Protein AF-A0A952FB66-F1 (afdb_monomer_lite)

Sequence (238 aa):
FTRTPLGRILNAVRDNPERVEFIGYNTQRVRYYAFIIAGFFAGIGGGLAAINSEIVTAEVVSGVRSGSLLLFTFLGGATFFFGPIIGAGLLVLALILLSELSMAWLLYVGLIFLFMVMYAPGGIASLIMMNLRIASFGKLRELWVGYLGLALTALTALVGAAAMVEMIYHLQLNAALGAELGFMGVRLNATNINSWLGAGFVLITGLGLFELTRRQFLTQWGEIQDEIEKEIKRRELL

Radius of gyration: 23.54 Å; chains: 1; bounding box: 63×38×63 Å

Structure (mmCIF, N/CA/C/O backbone):
data_AF-A0A952FB66-F1
#
_entry.id   AF-A0A952FB66-F1
#
loop_
_atom_site.group_PDB
_atom_site.id
_atom_site.type_symbol
_atom_site.label_atom_id
_atom_site.label_alt_id
_atom_site.label_comp_id
_atom_site.label_asym_id
_atom_site.label_entity_id
_atom_site.label_seq_id
_atom_site.pdbx_PDB_ins_code
_atom_site.Cartn_x
_atom_site.Cartn_y
_atom_site.Cartn_z
_atom_site.occupancy
_atom_site.B_iso_or_equiv
_atom_site.auth_seq_id
_atom_site.auth_comp_id
_atom_site.auth_asym_id
_atom_site.auth_atom_id
_atom_site.pdbx_PDB_model_num
ATOM 1 N N . PHE A 1 1 ? -9.125 -4.248 19.055 1.00 60.25 1 PHE A N 1
ATOM 2 C CA . PHE A 1 1 ? -8.772 -2.886 19.510 1.00 60.25 1 PHE A CA 1
ATOM 3 C C . PHE A 1 1 ? -9.876 -1.862 19.225 1.00 60.25 1 PHE A C 1
ATOM 5 O O . PHE A 1 1 ? -10.364 -1.255 20.160 1.00 60.25 1 PHE A O 1
ATOM 12 N N . THR A 1 2 ? -10.367 -1.717 17.988 1.00 65.06 2 THR A N 1
ATOM 13 C CA . THR A 1 2 ? -11.393 -0.706 17.619 1.00 65.06 2 THR A CA 1
ATOM 14 C C . THR A 1 2 ? -12.744 -0.820 18.343 1.00 65.06 2 THR A C 1
ATOM 16 O O . THR A 1 2 ? -13.486 0.154 18.415 1.00 65.06 2 THR A O 1
ATOM 19 N N . ARG A 1 3 ? -13.074 -1.992 18.904 1.00 76.38 3 ARG A N 1
ATOM 20 C CA . ARG A 1 3 ? -14.314 -2.220 19.668 1.00 76.38 3 ARG A CA 1
ATOM 21 C C . ARG A 1 3 ? -14.188 -1.958 21.176 1.00 76.38 3 ARG A C 1
ATOM 23 O O . ARG A 1 3 ? -15.204 -2.013 21.859 1.00 76.38 3 ARG A O 1
ATOM 30 N N . THR A 1 4 ? -12.988 -1.684 21.699 1.00 86.94 4 THR A N 1
ATOM 31 C CA . THR A 1 4 ? -12.800 -1.383 23.131 1.00 86.94 4 THR A CA 1
ATOM 32 C C . THR A 1 4 ? -13.140 0.084 23.438 1.00 86.94 4 THR A C 1
ATOM 34 O O . THR A 1 4 ? -13.092 0.913 22.525 1.00 86.94 4 THR A O 1
ATOM 37 N N . PRO A 1 5 ? -13.453 0.445 24.700 1.00 84.44 5 PRO A N 1
ATOM 38 C CA . PRO A 1 5 ? -13.753 1.832 25.076 1.00 84.44 5 PRO A CA 1
ATOM 39 C C . PRO A 1 5 ? -12.638 2.814 24.684 1.00 84.44 5 PRO A C 1
ATOM 41 O O . PRO A 1 5 ? -12.907 3.868 24.113 1.00 84.44 5 PRO A O 1
ATOM 44 N N . LEU A 1 6 ? -11.379 2.415 24.900 1.00 85.44 6 LEU A N 1
ATOM 45 C CA . LEU A 1 6 ? -10.200 3.195 24.523 1.00 85.44 6 LEU A CA 1
ATOM 46 C C . LEU A 1 6 ? -10.066 3.344 22.996 1.00 85.44 6 LEU A C 1
ATOM 48 O O . LEU A 1 6 ? -9.765 4.425 22.501 1.00 85.44 6 LEU A O 1
ATOM 52 N N . GLY A 1 7 ? -10.341 2.289 22.224 1.00 86.75 7 GLY A N 1
ATOM 53 C CA . GLY A 1 7 ? -10.332 2.374 20.761 1.00 86.75 7 GLY A CA 1
ATOM 54 C C . GLY A 1 7 ? -11.421 3.302 20.212 1.00 86.75 7 GLY A C 1
ATOM 55 O O . GLY A 1 7 ? -11.173 4.066 19.281 1.00 86.75 7 GLY A O 1
ATOM 56 N N . ARG A 1 8 ? -12.617 3.284 20.814 1.00 88.38 8 ARG A N 1
ATOM 57 C CA . ARG A 1 8 ? -13.730 4.158 20.415 1.00 88.38 8 ARG A CA 1
ATOM 58 C C . ARG A 1 8 ? -13.430 5.630 20.682 1.00 88.38 8 ARG A C 1
ATOM 60 O O . ARG A 1 8 ? -13.679 6.448 19.802 1.00 88.38 8 ARG A O 1
ATOM 67 N N . ILE A 1 9 ? -12.866 5.963 21.848 1.00 91.12 9 ILE A N 1
ATOM 68 C CA . ILE A 1 9 ? -12.514 7.356 22.158 1.00 91.12 9 ILE A CA 1
ATOM 69 C C . ILE A 1 9 ? -11.356 7.856 21.285 1.00 91.12 9 ILE A C 1
ATOM 71 O O . ILE A 1 9 ? -11.386 9.001 20.851 1.00 91.12 9 ILE A O 1
ATOM 75 N N . LEU A 1 10 ? -10.382 7.000 20.941 1.00 90.44 10 LEU A N 1
ATOM 76 C CA . LEU A 1 10 ? -9.317 7.353 19.992 1.00 90.44 10 LEU A CA 1
ATOM 77 C C . LEU A 1 10 ? -9.869 7.700 18.607 1.00 90.44 10 LEU A C 1
ATOM 79 O O . LEU A 1 10 ? -9.480 8.715 18.034 1.00 90.44 10 LEU A O 1
ATOM 83 N N . ASN A 1 11 ? -10.800 6.892 18.093 1.00 89.88 11 ASN A N 1
ATOM 84 C CA . ASN A 1 11 ? -11.469 7.185 16.826 1.00 89.88 11 ASN A CA 1
ATOM 85 C C . ASN A 1 11 ? -12.270 8.492 16.911 1.00 89.88 11 ASN A C 1
ATOM 87 O O . ASN A 1 11 ? -12.163 9.327 16.022 1.00 89.88 11 ASN A O 1
ATOM 91 N N . ALA A 1 12 ? -12.992 8.719 18.013 1.00 91.06 12 ALA A N 1
ATOM 92 C CA . ALA A 1 12 ? -13.739 9.958 18.212 1.00 91.06 12 ALA A CA 1
ATOM 93 C C . ALA A 1 12 ? -12.824 11.199 18.241 1.00 91.06 12 ALA A C 1
ATOM 95 O O . ALA A 1 12 ? -13.139 12.201 17.605 1.00 91.06 12 ALA A O 1
ATOM 96 N N . VAL A 1 13 ? -11.669 11.126 18.919 1.00 93.62 13 VAL A N 1
ATOM 97 C CA . VAL A 1 13 ? -10.679 12.222 18.967 1.00 93.62 13 VAL A CA 1
ATOM 98 C C . VAL A 1 13 ? -10.034 12.470 17.602 1.00 93.62 13 VAL A C 1
AT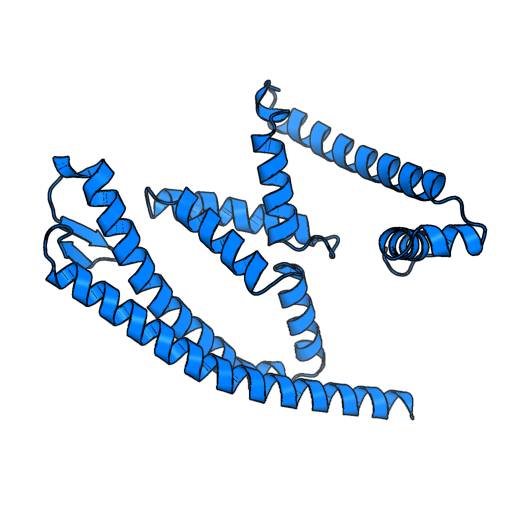OM 100 O O . VAL A 1 13 ? -9.672 13.608 17.303 1.00 93.62 13 VAL A O 1
ATOM 103 N N . ARG A 1 14 ? -9.872 11.423 16.781 1.00 89.75 14 ARG A N 1
ATOM 104 C CA . ARG A 1 14 ? -9.387 11.536 15.399 1.00 89.75 14 ARG A CA 1
ATOM 105 C C . ARG A 1 14 ? -10.402 12.248 14.505 1.00 89.75 14 ARG A C 1
ATOM 107 O O . ARG A 1 14 ? -10.001 13.091 13.714 1.00 89.75 14 ARG A O 1
ATOM 114 N N . ASP A 1 15 ? -11.680 11.894 14.626 1.00 91.81 15 ASP A N 1
ATOM 115 C CA . ASP A 1 15 ? -12.725 12.375 13.720 1.00 91.81 15 ASP A CA 1
ATOM 116 C C . ASP A 1 15 ? -13.189 13.800 14.078 1.00 91.81 15 ASP A C 1
ATOM 118 O O . ASP A 1 15 ? -13.349 14.633 13.188 1.00 91.81 15 ASP A O 1
ATOM 122 N N . ASN A 1 16 ? -13.387 14.110 15.368 1.00 94.12 16 ASN A N 1
ATOM 123 C CA . ASN A 1 16 ? -13.691 15.470 15.825 1.00 94.12 16 ASN A CA 1
ATOM 124 C C . ASN A 1 16 ? -13.248 15.688 17.292 1.00 94.12 16 ASN A C 1
ATOM 126 O O . ASN A 1 16 ? -13.993 15.341 18.216 1.00 94.12 16 ASN A O 1
ATOM 130 N N . PRO A 1 17 ? -12.062 16.279 17.534 1.00 93.12 17 PRO A N 1
ATOM 131 C CA . PRO A 1 17 ? -11.555 16.489 18.889 1.00 93.12 17 PRO A CA 1
ATOM 132 C C . PRO A 1 17 ? -12.414 17.469 19.699 1.00 93.12 17 PRO A C 1
ATOM 134 O O . PRO A 1 17 ? -12.626 17.239 20.886 1.00 93.12 17 PRO A O 1
ATOM 137 N N . GLU A 1 18 ? -12.956 18.509 19.064 1.00 93.00 18 GLU A N 1
ATOM 138 C CA . GLU A 1 18 ? -13.784 19.525 19.722 1.00 93.00 18 GLU A CA 1
ATOM 139 C C . GLU A 1 18 ? -15.062 18.897 20.302 1.00 93.00 18 GLU A C 1
ATOM 141 O O . GLU A 1 18 ? -15.409 19.092 21.465 1.00 93.00 18 GLU A O 1
ATOM 146 N N . ARG A 1 19 ? -15.709 18.010 19.533 1.00 92.25 19 ARG A N 1
ATOM 147 C CA . ARG A 1 19 ? -16.892 17.264 19.986 1.00 92.25 19 ARG A CA 1
ATOM 148 C C . ARG A 1 19 ? -16.603 16.345 21.170 1.00 92.25 19 ARG A C 1
ATOM 150 O O . ARG A 1 19 ? -17.475 16.143 22.010 1.00 92.25 19 ARG A O 1
ATOM 157 N N . VAL A 1 20 ? -15.407 15.765 21.234 1.00 93.75 20 VAL A N 1
ATOM 158 C CA . VAL A 1 20 ? -15.012 14.893 22.349 1.00 93.75 20 VAL A CA 1
ATOM 159 C C . VAL A 1 20 ? -14.837 15.689 23.642 1.00 93.75 20 VAL A C 1
ATOM 161 O O . VAL A 1 20 ? -15.210 15.203 24.712 1.00 93.75 20 VAL A O 1
ATOM 164 N N . GLU A 1 21 ? -14.341 16.919 23.539 1.00 92.94 21 GLU A N 1
ATOM 165 C CA . GLU A 1 21 ? -14.186 17.820 24.679 1.00 92.94 21 GLU A CA 1
ATOM 166 C C . GLU A 1 21 ? -15.541 18.225 25.276 1.00 92.94 21 GLU A C 1
ATOM 168 O O . GLU A 1 21 ? -15.709 18.176 26.494 1.00 92.94 21 GLU A O 1
ATOM 173 N N . PHE A 1 22 ? -16.556 18.463 24.435 1.00 92.44 22 PHE A N 1
ATOM 174 C CA . PHE A 1 22 ? -17.932 18.716 24.889 1.00 92.44 22 PHE A CA 1
ATOM 175 C C . PHE A 1 22 ? -18.580 17.537 25.634 1.00 92.44 22 PHE A C 1
ATOM 177 O O . PHE A 1 22 ? -19.481 17.743 26.444 1.00 92.44 22 PHE A O 1
ATOM 184 N N . ILE A 1 23 ? -18.128 16.303 25.393 1.00 91.56 23 ILE A N 1
ATOM 185 C CA . ILE A 1 23 ? -18.605 15.096 26.096 1.00 91.56 23 ILE A CA 1
ATOM 186 C C . ILE A 1 23 ? -17.843 14.900 27.432 1.00 91.56 23 ILE A C 1
ATOM 188 O O . ILE A 1 23 ? -18.108 13.960 28.178 1.00 91.56 23 ILE A O 1
ATOM 192 N N . GLY A 1 24 ? -16.910 15.800 27.771 1.00 90.94 24 GLY A N 1
ATOM 193 C CA . GLY A 1 24 ? -16.167 15.805 29.036 1.00 90.94 24 GLY A CA 1
ATOM 194 C C . GLY A 1 24 ? -14.840 15.039 29.001 1.00 90.94 24 GLY A C 1
ATOM 195 O O . GLY A 1 24 ? -14.213 14.845 30.044 1.00 90.94 24 GLY A O 1
ATOM 196 N N . TYR A 1 25 ? -14.384 14.599 27.825 1.00 91.62 25 TYR A N 1
ATOM 197 C CA . TYR A 1 25 ? -13.099 13.915 27.674 1.00 91.62 25 TYR A CA 1
ATOM 198 C C . TYR A 1 25 ? -11.986 14.891 27.291 1.00 91.62 25 TYR A C 1
ATOM 200 O O . TYR A 1 25 ? -12.078 15.621 26.310 1.00 91.62 25 TYR A O 1
ATOM 208 N N . ASN A 1 26 ? -10.864 14.831 28.010 1.00 93.62 26 ASN A N 1
ATOM 209 C CA . ASN A 1 26 ? -9.673 15.598 27.659 1.00 93.62 26 ASN A CA 1
ATOM 210 C C . ASN A 1 26 ? -8.935 14.943 26.471 1.00 93.62 26 ASN A C 1
ATOM 212 O O . ASN A 1 26 ? -8.324 13.876 26.606 1.00 93.62 26 ASN A O 1
ATOM 216 N N . THR A 1 27 ? -8.962 15.606 25.313 1.00 93.12 27 THR A N 1
ATOM 217 C CA . THR A 1 27 ? -8.344 15.137 24.060 1.00 93.12 27 THR A CA 1
ATOM 218 C C . THR A 1 27 ? -6.824 14.976 24.165 1.00 93.12 27 THR A C 1
ATOM 220 O O . THR A 1 27 ? -6.261 14.025 23.615 1.00 93.12 27 THR A O 1
ATOM 223 N N . GLN A 1 28 ? -6.151 15.851 24.917 1.00 93.50 28 GLN A N 1
ATOM 224 C CA . GLN A 1 28 ? -4.705 15.810 25.133 1.00 93.50 28 GLN A CA 1
ATOM 225 C C . GLN A 1 28 ? -4.289 14.547 25.891 1.00 93.50 28 GLN A C 1
ATOM 227 O O . GLN A 1 28 ? -3.334 13.883 25.490 1.00 93.50 28 GLN A O 1
ATOM 232 N N . ARG A 1 29 ? -5.037 14.154 26.933 1.00 92.81 29 ARG A N 1
ATOM 233 C CA . ARG A 1 29 ? -4.776 12.904 27.670 1.00 92.81 29 ARG A CA 1
ATOM 234 C C . ARG A 1 29 ? -4.931 11.681 26.771 1.00 92.81 29 ARG A C 1
ATOM 236 O O . ARG A 1 29 ? -4.085 10.793 26.798 1.00 92.81 29 ARG A O 1
ATOM 243 N N . VAL A 1 30 ? -5.973 11.651 25.939 1.00 92.88 30 VAL A N 1
ATOM 244 C CA . VAL A 1 30 ? -6.209 10.546 24.994 1.00 92.88 30 VAL A CA 1
ATOM 245 C C . VAL A 1 30 ? -5.055 10.420 23.991 1.00 92.88 30 VAL A C 1
ATOM 247 O O . VAL A 1 30 ? -4.541 9.320 23.784 1.00 92.88 30 VAL A O 1
ATOM 250 N N . ARG A 1 31 ? -4.589 11.539 23.418 1.00 93.81 31 ARG A N 1
ATOM 251 C CA . ARG A 1 31 ? -3.423 11.560 22.516 1.00 93.81 31 ARG A CA 1
ATOM 252 C C . ARG A 1 31 ? -2.130 11.157 23.227 1.00 93.81 31 ARG A C 1
ATOM 254 O O . ARG A 1 31 ? -1.324 10.439 22.645 1.00 93.81 31 ARG A O 1
ATOM 261 N N . TYR A 1 32 ? -1.950 11.563 24.482 1.00 94.94 32 TYR A N 1
ATOM 262 C CA . TYR A 1 32 ? -0.781 11.192 25.277 1.00 94.94 32 TYR A CA 1
ATOM 263 C C . TYR A 1 32 ? -0.713 9.682 25.535 1.00 94.94 32 TYR A C 1
ATOM 265 O O . TYR A 1 32 ? 0.330 9.070 25.317 1.00 94.94 32 TYR A O 1
ATOM 273 N N . TYR A 1 33 ? -1.834 9.048 25.895 1.00 93.69 33 TYR A N 1
ATOM 274 C CA . TYR A 1 33 ? -1.885 7.588 26.015 1.00 93.69 33 TYR A CA 1
ATOM 275 C C . TYR A 1 33 ? -1.598 6.886 24.685 1.00 93.69 33 TYR A C 1
ATOM 277 O O . TYR A 1 33 ? -0.856 5.905 24.665 1.00 93.69 33 TYR A O 1
ATOM 285 N N . ALA A 1 34 ? -2.133 7.400 23.572 1.00 92.81 34 ALA A N 1
ATOM 286 C CA . ALA A 1 34 ? -1.829 6.865 22.246 1.00 92.81 34 ALA A CA 1
ATOM 287 C C . ALA A 1 34 ? -0.324 6.932 21.940 1.00 92.81 34 ALA A C 1
ATOM 289 O O . ALA A 1 34 ? 0.248 5.957 21.458 1.00 92.81 34 ALA A O 1
ATOM 290 N N . PHE A 1 35 ? 0.317 8.056 22.271 1.00 94.69 35 PHE A N 1
ATOM 291 C CA . PHE A 1 35 ? 1.750 8.257 22.085 1.00 94.69 35 PHE A CA 1
ATOM 292 C C . PHE A 1 35 ? 2.592 7.307 22.943 1.00 94.69 35 PHE A C 1
ATOM 294 O O . PHE A 1 35 ? 3.516 6.692 22.420 1.00 94.69 35 PHE A O 1
ATOM 301 N N . ILE A 1 36 ? 2.252 7.120 24.224 1.00 96.25 36 ILE A N 1
ATOM 302 C CA . ILE A 1 36 ? 2.955 6.171 25.105 1.00 96.25 36 ILE A CA 1
ATOM 303 C C . ILE A 1 36 ? 2.875 4.750 24.542 1.00 96.25 36 ILE A C 1
ATOM 305 O O . ILE A 1 36 ? 3.889 4.061 24.462 1.00 96.25 36 ILE A O 1
ATOM 309 N N . ILE A 1 37 ? 1.681 4.313 24.130 1.00 93.00 37 ILE A N 1
ATOM 310 C CA . ILE A 1 37 ? 1.479 2.966 23.584 1.00 93.00 37 ILE A CA 1
ATOM 311 C C . ILE A 1 37 ? 2.264 2.800 22.276 1.00 93.00 37 ILE A C 1
ATOM 313 O O . ILE A 1 37 ? 2.949 1.795 22.098 1.00 93.00 37 ILE A O 1
ATOM 317 N N . ALA A 1 38 ? 2.211 3.785 21.376 1.00 91.44 38 ALA A N 1
ATOM 318 C CA . ALA A 1 38 ? 2.983 3.760 20.136 1.00 91.44 38 ALA A CA 1
ATOM 319 C C . ALA A 1 38 ? 4.496 3.716 20.408 1.00 91.44 38 ALA A C 1
ATOM 321 O O . ALA A 1 38 ? 5.198 2.901 19.814 1.00 91.44 38 ALA A O 1
ATOM 322 N N . GLY A 1 39 ? 4.983 4.534 21.345 1.00 94.62 39 GLY A N 1
ATOM 323 C CA . GLY A 1 39 ? 6.381 4.562 21.773 1.00 94.62 39 GLY A CA 1
ATOM 324 C C . GLY A 1 39 ? 6.843 3.247 22.400 1.00 94.62 39 GLY A C 1
ATOM 325 O O . GLY A 1 39 ? 7.952 2.803 22.125 1.00 94.62 39 GLY A O 1
ATOM 326 N N . PHE A 1 40 ? 5.982 2.574 23.168 1.00 95.56 40 PHE A N 1
ATOM 327 C CA . PHE A 1 40 ? 6.261 1.247 23.720 1.00 95.56 40 PHE A CA 1
ATOM 328 C C . PHE A 1 40 ? 6.502 0.209 22.614 1.00 95.56 40 PHE A C 1
ATOM 330 O O . PHE A 1 40 ? 7.530 -0.467 22.615 1.00 95.56 40 PHE A O 1
ATOM 337 N N . PHE A 1 41 ? 5.606 0.120 21.625 1.00 91.94 41 PHE A N 1
ATOM 338 C CA . PHE A 1 41 ? 5.778 -0.809 20.502 1.00 91.94 41 PHE A CA 1
ATOM 339 C C . PHE A 1 41 ? 6.952 -0.429 19.593 1.00 91.94 41 PHE A C 1
ATOM 341 O O . PHE A 1 41 ? 7.694 -1.312 19.163 1.00 91.94 41 PHE A O 1
ATOM 348 N N . ALA A 1 42 ? 7.157 0.864 19.329 1.00 90.75 42 ALA A N 1
ATOM 349 C CA . ALA A 1 42 ? 8.308 1.347 18.570 1.00 90.75 42 ALA A CA 1
ATOM 350 C C . ALA A 1 42 ? 9.631 1.024 19.283 1.00 90.75 42 ALA A C 1
ATOM 352 O O . ALA A 1 42 ? 10.585 0.608 18.633 1.00 90.75 42 ALA A O 1
ATOM 353 N N . GLY A 1 43 ? 9.671 1.143 20.614 1.00 91.81 43 GLY A N 1
ATOM 354 C CA . GLY A 1 43 ? 10.821 0.776 21.439 1.00 91.81 43 GLY A CA 1
ATOM 355 C C . GLY A 1 43 ? 11.126 -0.720 21.397 1.00 91.81 43 GLY A C 1
ATOM 356 O O . GLY A 1 43 ? 12.278 -1.097 21.202 1.00 91.81 43 GLY A O 1
ATOM 357 N N . ILE A 1 44 ? 10.103 -1.579 21.493 1.00 94.31 44 ILE A N 1
ATOM 358 C CA . ILE A 1 44 ? 10.271 -3.034 21.333 1.00 94.31 44 ILE A CA 1
ATOM 359 C C . ILE A 1 44 ? 10.804 -3.364 19.936 1.00 94.31 44 ILE A C 1
ATOM 361 O O . ILE A 1 44 ? 11.780 -4.099 19.808 1.00 94.31 44 ILE A O 1
ATOM 365 N N . GLY A 1 45 ? 10.192 -2.805 18.887 1.00 90.25 45 GLY A N 1
ATOM 366 C CA . GLY A 1 45 ? 10.620 -3.032 17.506 1.00 90.25 45 GLY A CA 1
ATOM 367 C C . GLY A 1 45 ? 12.049 -2.552 17.245 1.00 90.25 45 GLY A C 1
ATOM 368 O O . GLY A 1 45 ? 12.837 -3.274 16.639 1.00 90.25 45 GLY A O 1
ATOM 369 N N . GLY A 1 46 ? 12.407 -1.370 17.752 1.00 88.69 46 GLY A N 1
ATOM 370 C CA . GLY A 1 46 ? 13.760 -0.823 17.665 1.00 88.69 46 GLY A CA 1
ATOM 371 C C . GLY A 1 46 ? 14.788 -1.655 18.433 1.00 88.69 46 GLY A C 1
ATOM 372 O O . GLY A 1 46 ? 15.864 -1.920 17.907 1.00 88.69 46 GLY A O 1
ATOM 373 N N . GLY A 1 47 ? 14.444 -2.129 19.635 1.00 91.00 47 GLY A N 1
ATOM 374 C CA . GLY A 1 47 ? 15.301 -3.017 20.425 1.00 91.00 47 GLY A CA 1
ATOM 375 C C . GLY A 1 47 ? 15.568 -4.349 19.722 1.00 91.00 47 GLY A C 1
ATOM 376 O O . GLY A 1 47 ? 16.716 -4.774 19.625 1.00 91.00 47 GLY A O 1
ATOM 377 N N . LEU A 1 48 ? 14.530 -4.970 19.153 1.00 91.81 48 LEU A N 1
ATOM 378 C CA . LEU A 1 48 ? 14.677 -6.186 18.345 1.00 91.81 48 LEU A CA 1
ATOM 379 C C . LEU A 1 48 ? 15.528 -5.945 17.090 1.00 91.81 48 LEU A C 1
ATOM 381 O O . LEU A 1 48 ? 16.375 -6.772 16.757 1.00 91.81 48 LEU A O 1
ATOM 385 N N . ALA A 1 49 ? 15.342 -4.809 16.412 1.00 87.62 49 ALA A N 1
ATOM 386 C CA . ALA A 1 49 ? 16.139 -4.447 15.242 1.00 87.62 49 ALA A CA 1
ATOM 387 C C . ALA A 1 49 ? 17.621 -4.224 15.592 1.00 87.62 49 ALA A C 1
ATOM 389 O O . ALA A 1 49 ? 18.490 -4.670 14.846 1.00 87.62 49 ALA A O 1
ATOM 390 N N . ALA A 1 50 ? 17.914 -3.594 16.734 1.00 89.75 50 ALA A N 1
ATOM 391 C CA . ALA A 1 50 ? 19.279 -3.389 17.215 1.00 89.75 50 ALA A CA 1
ATOM 392 C C . ALA A 1 50 ? 19.981 -4.715 17.544 1.00 89.75 50 ALA A C 1
ATOM 394 O O . ALA A 1 50 ? 21.143 -4.890 17.191 1.00 89.75 50 ALA A O 1
ATOM 395 N N . ILE A 1 51 ? 19.263 -5.668 18.154 1.00 92.25 51 ILE A N 1
ATOM 396 C CA . ILE A 1 51 ? 19.781 -7.023 18.401 1.00 92.25 51 ILE A CA 1
ATOM 397 C C . ILE A 1 51 ? 20.067 -7.741 17.077 1.00 92.25 51 ILE A C 1
ATOM 399 O O . ILE A 1 51 ? 21.079 -8.416 16.957 1.00 92.25 51 ILE A O 1
ATOM 403 N N . ASN A 1 52 ? 19.192 -7.597 16.079 1.00 90.19 52 ASN A N 1
ATOM 404 C CA . ASN A 1 52 ? 19.349 -8.277 14.794 1.00 90.19 52 ASN A CA 1
ATOM 405 C C . ASN A 1 52 ? 20.478 -7.703 13.925 1.00 90.19 52 ASN A C 1
ATOM 407 O O . ASN A 1 52 ? 21.141 -8.461 13.228 1.00 90.19 52 ASN A O 1
ATOM 411 N N . SER A 1 53 ? 20.660 -6.380 13.926 1.00 86.06 53 SER A N 1
ATOM 412 C CA . SER A 1 53 ? 21.642 -5.711 13.062 1.00 86.06 53 SER A CA 1
ATOM 413 C C . SER A 1 53 ? 23.020 -5.552 13.710 1.00 86.06 53 SER A C 1
ATOM 415 O O . SER A 1 53 ? 23.954 -5.180 13.008 1.00 86.06 53 SER A O 1
ATOM 417 N N . GLU A 1 54 ? 23.142 -5.770 15.028 1.00 89.19 54 GLU A N 1
ATOM 418 C CA . GLU A 1 54 ? 24.350 -5.620 15.875 1.00 89.19 54 GLU A CA 1
ATOM 419 C C . GLU A 1 54 ? 25.053 -4.244 15.818 1.00 89.19 54 GLU A C 1
ATOM 421 O O . GLU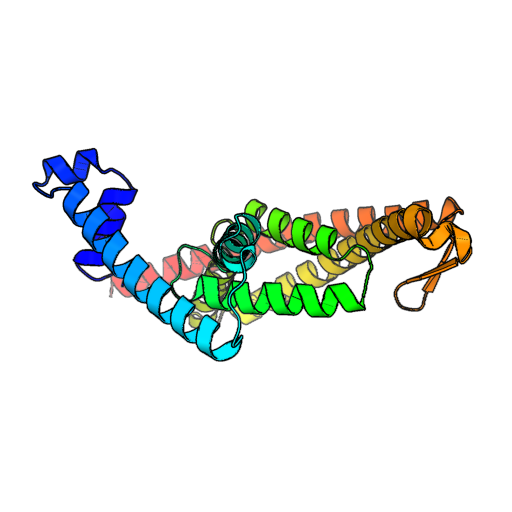 A 1 54 ? 25.962 -3.961 16.598 1.00 89.19 54 GLU A O 1
ATOM 426 N N . ILE A 1 55 ? 24.617 -3.353 14.927 1.00 85.44 55 ILE A N 1
ATOM 427 C CA . ILE A 1 55 ? 25.187 -2.042 14.641 1.00 85.44 55 ILE A CA 1
ATOM 428 C C . ILE A 1 55 ? 24.035 -1.052 14.465 1.00 85.44 55 ILE A C 1
ATOM 430 O O . ILE A 1 55 ? 23.049 -1.324 13.778 1.00 85.44 55 ILE A O 1
ATOM 434 N N . VAL A 1 56 ? 24.183 0.136 15.052 1.00 85.62 56 VAL A N 1
ATOM 435 C CA . VAL A 1 56 ? 23.270 1.265 14.843 1.00 85.62 56 VAL A CA 1
ATOM 436 C C . VAL A 1 56 ? 24.052 2.417 14.226 1.00 85.62 56 VAL A C 1
ATOM 438 O O . VAL A 1 56 ? 24.982 2.943 14.832 1.00 85.62 56 VAL A O 1
ATOM 441 N N . THR A 1 57 ? 23.670 2.814 13.014 1.00 87.44 57 THR A N 1
ATOM 442 C CA . THR A 1 57 ? 24.257 3.956 12.299 1.00 87.44 57 THR A CA 1
ATOM 443 C C . THR A 1 57 ? 23.289 5.141 12.276 1.00 87.44 57 THR A C 1
ATOM 445 O O . THR A 1 57 ? 22.096 5.001 12.559 1.00 87.44 57 THR A O 1
ATOM 448 N N . ALA A 1 58 ? 23.778 6.320 11.878 1.00 88.31 58 ALA A N 1
ATOM 449 C CA . ALA A 1 58 ? 22.931 7.500 11.672 1.00 88.31 58 ALA A CA 1
ATOM 450 C C . ALA A 1 58 ? 21.830 7.277 10.609 1.00 88.31 58 ALA A C 1
ATOM 452 O O . ALA A 1 58 ? 20.821 7.979 10.600 1.00 88.31 58 ALA A O 1
ATOM 453 N N . GLU A 1 59 ? 21.983 6.279 9.735 1.00 86.19 59 GLU A N 1
ATOM 454 C CA . GLU A 1 59 ? 20.988 5.932 8.721 1.00 86.19 59 GLU A CA 1
ATOM 455 C C . GLU A 1 59 ? 19.702 5.360 9.336 1.00 86.19 59 GLU A C 1
ATOM 457 O O . GLU A 1 59 ? 18.605 5.623 8.840 1.00 86.19 59 GLU A O 1
ATOM 462 N N . VAL A 1 60 ? 19.804 4.639 10.457 1.00 85.81 60 VAL A N 1
ATOM 463 C CA . VAL A 1 60 ? 18.648 4.018 11.128 1.00 85.81 60 VAL A CA 1
ATOM 464 C C . VAL A 1 60 ? 17.673 5.076 11.657 1.00 85.81 60 VAL A C 1
ATOM 466 O O . VAL A 1 60 ? 16.465 4.850 11.673 1.00 85.81 60 VAL A O 1
ATOM 469 N N . VAL A 1 61 ? 18.187 6.253 12.024 1.00 86.25 61 VAL A N 1
ATOM 470 C CA . VAL A 1 61 ? 17.401 7.414 12.480 1.00 86.25 61 VAL A CA 1
ATOM 471 C C . VAL A 1 61 ? 17.130 8.429 11.363 1.00 86.25 61 VAL A C 1
ATOM 473 O O . VAL A 1 61 ? 16.630 9.523 11.620 1.00 86.25 61 VAL A O 1
ATOM 476 N N . SER A 1 62 ? 17.457 8.091 10.114 1.00 90.00 62 SER A N 1
ATOM 477 C CA . SER A 1 62 ? 17.269 8.992 8.980 1.00 90.00 62 SER A CA 1
ATOM 478 C C . SER A 1 62 ? 15.792 9.174 8.607 1.00 90.00 62 SER A C 1
ATOM 480 O O . SER A 1 62 ? 14.936 8.300 8.800 1.00 90.00 62 SER A O 1
ATOM 482 N N . GLY A 1 63 ? 15.496 10.315 7.977 1.00 88.88 63 GLY A N 1
ATOM 483 C CA . GLY A 1 63 ? 14.181 10.576 7.389 1.00 88.88 63 GLY A CA 1
ATOM 484 C C . GLY A 1 63 ? 13.812 9.569 6.295 1.00 88.88 63 GLY A C 1
ATOM 485 O O . GLY A 1 63 ? 12.647 9.205 6.173 1.00 88.88 63 GLY A O 1
ATOM 486 N N . VAL A 1 64 ? 14.800 9.047 5.559 1.00 88.06 64 VAL A N 1
ATOM 487 C CA . VAL A 1 64 ? 14.590 8.023 4.522 1.00 88.06 64 VAL A CA 1
ATOM 488 C C . VAL A 1 64 ? 14.087 6.720 5.143 1.00 88.06 64 VAL A C 1
ATOM 490 O O . VAL A 1 64 ? 13.092 6.163 4.679 1.00 88.06 64 VAL A O 1
ATOM 493 N N . ARG A 1 65 ? 14.705 6.273 6.246 1.00 87.06 65 ARG A N 1
ATOM 494 C CA . ARG A 1 65 ? 14.259 5.082 6.986 1.00 87.06 65 ARG A CA 1
ATOM 495 C C . ARG A 1 65 ? 12.863 5.268 7.581 1.00 87.06 65 ARG A C 1
ATOM 497 O O . ARG A 1 65 ? 12.052 4.348 7.564 1.00 87.06 65 ARG A O 1
ATOM 504 N N . SER A 1 66 ? 12.557 6.469 8.064 1.00 88.12 66 SER A N 1
ATOM 505 C CA . SER A 1 66 ? 11.212 6.799 8.551 1.00 88.12 66 SER A CA 1
ATOM 506 C C . SER A 1 66 ? 10.178 6.779 7.416 1.00 88.12 66 SER A C 1
ATOM 508 O O . SER A 1 66 ? 9.078 6.256 7.583 1.00 88.12 66 SER A O 1
ATOM 510 N N . GLY A 1 67 ? 10.548 7.287 6.238 1.00 88.19 67 GLY A N 1
ATOM 511 C CA . GLY A 1 67 ? 9.717 7.270 5.036 1.00 88.19 67 GLY A CA 1
ATOM 512 C C . GLY A 1 67 ? 9.408 5.858 4.541 1.00 88.19 67 GLY A C 1
ATOM 513 O O . GLY A 1 67 ? 8.265 5.581 4.182 1.00 88.19 67 GLY A O 1
ATOM 514 N N . SER A 1 68 ? 10.374 4.934 4.584 1.00 86.12 68 SER A N 1
ATOM 515 C CA . SER A 1 68 ? 10.129 3.537 4.199 1.00 86.12 68 SER A CA 1
ATOM 516 C C . SER A 1 68 ? 9.188 2.812 5.166 1.00 86.12 68 SER A C 1
ATOM 518 O O . SER A 1 68 ? 8.314 2.070 4.723 1.00 86.12 68 SER A O 1
ATOM 520 N N . LEU A 1 69 ? 9.270 3.094 6.470 1.00 88.81 69 LEU A N 1
ATOM 521 C CA . LEU A 1 69 ? 8.305 2.577 7.447 1.00 88.81 69 LEU A CA 1
ATOM 522 C C . LEU A 1 69 ? 6.888 3.117 7.202 1.00 88.81 69 LEU A C 1
ATOM 524 O O . LEU A 1 69 ? 5.920 2.365 7.314 1.00 88.81 69 LEU A O 1
ATOM 528 N N . LEU A 1 70 ? 6.752 4.393 6.827 1.00 88.56 70 LEU A N 1
ATOM 529 C CA . LEU A 1 70 ? 5.464 4.955 6.408 1.00 88.56 70 LEU A CA 1
ATOM 530 C C . LEU A 1 70 ? 4.958 4.302 5.115 1.00 88.56 70 LEU A C 1
ATOM 532 O O . LEU A 1 70 ? 3.780 3.977 5.010 1.00 88.56 70 LEU A O 1
ATOM 536 N N . LEU A 1 71 ? 5.835 4.041 4.144 1.00 88.25 71 LEU A N 1
ATOM 537 C CA . LEU A 1 71 ? 5.469 3.309 2.929 1.00 88.25 71 LEU A CA 1
ATOM 538 C C . LEU A 1 71 ? 4.908 1.919 3.260 1.00 88.25 71 LEU A C 1
ATOM 540 O O . LEU A 1 71 ? 3.860 1.553 2.729 1.00 88.25 71 LEU A O 1
ATOM 544 N N . PHE A 1 72 ? 5.533 1.177 4.182 1.00 90.56 72 PHE A N 1
ATOM 545 C CA . PHE A 1 72 ? 5.010 -0.115 4.640 1.00 90.56 72 PHE A CA 1
ATOM 546 C C . PHE A 1 72 ? 3.612 0.012 5.259 1.00 90.56 72 PHE A C 1
ATOM 548 O O . PHE A 1 72 ? 2.734 -0.804 4.975 1.00 90.56 72 PHE A O 1
ATOM 555 N N . THR A 1 73 ? 3.374 1.030 6.092 1.00 89.75 73 THR A N 1
ATOM 556 C CA . THR A 1 73 ? 2.075 1.207 6.760 1.00 89.75 73 THR A CA 1
ATOM 557 C C . THR A 1 73 ? 0.978 1.607 5.778 1.00 89.75 73 THR A C 1
ATOM 559 O O . THR A 1 73 ? -0.125 1.065 5.858 1.00 89.75 73 THR A O 1
ATOM 562 N N . PHE A 1 74 ? 1.265 2.492 4.821 1.00 88.25 74 PHE A N 1
ATOM 563 C CA . PHE A 1 74 ? 0.305 2.894 3.794 1.00 88.25 74 PHE A CA 1
ATOM 564 C C . PHE A 1 74 ? -0.002 1.757 2.817 1.00 88.25 74 PHE A C 1
ATOM 566 O O . PHE A 1 74 ? -1.175 1.466 2.599 1.00 88.25 74 PHE A O 1
ATOM 573 N N . LEU A 1 75 ? 1.022 1.068 2.296 1.00 90.50 75 LEU A N 1
ATOM 574 C CA . LEU A 1 75 ? 0.850 -0.077 1.390 1.00 90.50 75 LEU A CA 1
ATOM 575 C C . LEU A 1 75 ? 0.044 -1.199 2.042 1.00 90.50 75 LEU A C 1
ATOM 577 O O . LEU A 1 75 ? -0.881 -1.757 1.452 1.00 90.50 75 LEU A O 1
ATOM 581 N N . GLY A 1 76 ? 0.373 -1.503 3.291 1.00 88.62 76 GLY A N 1
ATOM 582 C CA . GLY A 1 76 ? -0.315 -2.511 4.073 1.00 88.62 76 GLY A CA 1
ATOM 583 C C . GLY A 1 76 ? -1.731 -2.120 4.498 1.00 88.62 76 GLY A C 1
ATOM 584 O O . GLY A 1 76 ? -2.612 -2.976 4.558 1.00 88.62 76 GLY A O 1
ATOM 585 N N . GLY A 1 77 ? -1.962 -0.834 4.762 1.00 89.25 77 GLY A N 1
ATOM 586 C CA . GLY A 1 77 ? -3.220 -0.270 5.242 1.00 89.25 77 GLY A CA 1
ATOM 587 C C . GLY A 1 77 ? -3.136 0.188 6.698 1.00 89.25 77 GLY A C 1
ATOM 588 O O . GLY A 1 77 ? -3.161 -0.625 7.621 1.00 89.25 77 GLY A O 1
ATOM 589 N N . ALA A 1 78 ? -3.113 1.505 6.918 1.00 84.44 78 ALA A N 1
ATOM 590 C CA . ALA A 1 78 ? -2.964 2.107 8.249 1.00 84.44 78 ALA A CA 1
ATOM 591 C C . ALA A 1 78 ? -4.177 1.897 9.179 1.00 84.44 78 ALA A C 1
ATOM 593 O O . ALA A 1 78 ? -4.086 2.089 10.391 1.00 84.44 78 ALA A O 1
ATOM 594 N N . THR A 1 79 ? -5.329 1.509 8.629 1.00 81.50 79 THR A N 1
ATOM 595 C CA . THR A 1 79 ? -6.571 1.285 9.384 1.00 81.50 79 THR A CA 1
ATOM 596 C C . THR A 1 79 ? -6.627 -0.088 10.058 1.00 81.50 79 THR A C 1
ATOM 598 O O . THR A 1 79 ? -7.442 -0.292 10.962 1.00 81.50 79 THR A O 1
ATOM 601 N N . PHE A 1 80 ? -5.758 -1.023 9.659 1.00 82.88 80 PHE A N 1
ATOM 602 C CA . PHE A 1 80 ? -5.719 -2.387 10.175 1.00 82.88 80 PHE A CA 1
ATOM 603 C C . PHE A 1 80 ? -4.432 -2.641 10.957 1.00 82.88 80 PHE A C 1
ATOM 605 O O . PHE A 1 80 ? -3.341 -2.318 10.505 1.00 82.88 80 PHE A O 1
ATOM 612 N N . PHE A 1 81 ? -4.551 -3.306 12.110 1.00 82.50 81 PHE A N 1
ATOM 613 C CA . PHE A 1 81 ? -3.402 -3.621 12.970 1.00 82.50 81 PHE A CA 1
ATOM 614 C C . PHE A 1 81 ? -2.321 -4.444 12.247 1.00 82.50 81 PHE A C 1
ATOM 616 O O . PHE A 1 81 ? -1.136 -4.167 12.388 1.00 82.50 81 PHE A O 1
ATOM 623 N N . PHE A 1 82 ? -2.731 -5.420 11.432 1.00 84.88 82 PHE A N 1
ATOM 624 C CA . PHE A 1 82 ? -1.818 -6.262 10.652 1.00 84.88 82 PHE A CA 1
ATOM 625 C C . PHE A 1 82 ? -1.388 -5.637 9.321 1.00 84.88 82 PHE A C 1
ATOM 627 O O . PHE A 1 82 ? -0.529 -6.198 8.645 1.00 84.88 82 PHE A O 1
ATOM 634 N N . GLY A 1 83 ? -1.960 -4.489 8.941 1.00 87.69 83 GLY A N 1
ATOM 635 C CA . GLY 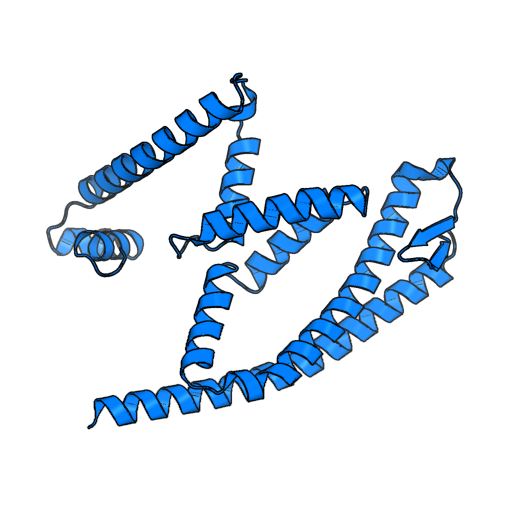A 1 83 ? -1.666 -3.825 7.674 1.00 87.69 83 GLY A CA 1
ATOM 636 C C . GLY A 1 83 ? -0.168 -3.590 7.489 1.00 87.69 83 GLY A C 1
ATOM 637 O O . GLY A 1 83 ? 0.402 -4.172 6.569 1.00 87.69 83 GLY A O 1
ATOM 638 N N . PRO A 1 84 ? 0.515 -2.857 8.388 1.00 90.56 84 PRO A N 1
ATOM 639 C CA . PRO A 1 84 ? 1.949 -2.588 8.265 1.00 90.56 84 PRO A CA 1
ATOM 640 C C . PRO A 1 84 ? 2.832 -3.838 8.151 1.00 90.56 84 PRO A C 1
ATOM 642 O O . PRO A 1 84 ? 3.847 -3.794 7.468 1.00 90.56 84 PRO A O 1
ATOM 645 N N . ILE A 1 85 ? 2.442 -4.958 8.771 1.00 90.69 85 ILE A N 1
ATOM 646 C CA . ILE A 1 85 ? 3.175 -6.233 8.678 1.00 90.69 85 ILE A CA 1
ATOM 647 C C . ILE A 1 85 ? 3.080 -6.793 7.254 1.00 90.69 85 ILE A C 1
ATOM 649 O O . ILE A 1 85 ? 4.093 -7.162 6.662 1.00 90.69 85 ILE A O 1
ATOM 653 N N . ILE A 1 86 ? 1.871 -6.807 6.685 1.00 90.94 86 ILE A N 1
ATOM 654 C CA . ILE A 1 86 ? 1.633 -7.224 5.296 1.00 90.94 86 ILE A CA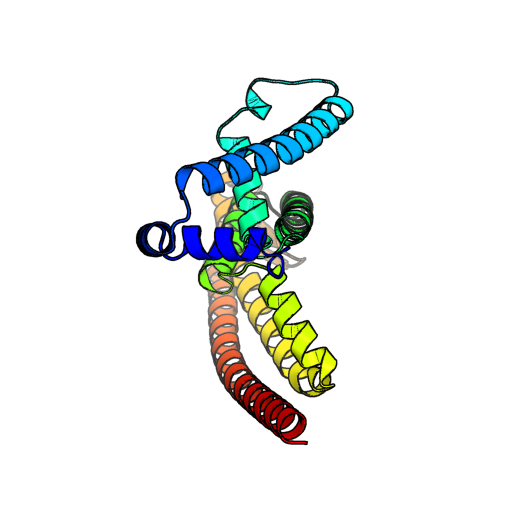 1
ATOM 655 C C . ILE A 1 86 ? 2.380 -6.293 4.335 1.00 90.94 86 ILE A C 1
ATOM 657 O O . ILE A 1 86 ? 3.050 -6.760 3.418 1.00 90.94 86 ILE A O 1
ATOM 661 N N . GLY A 1 87 ? 2.305 -4.981 4.565 1.00 90.44 87 GLY A N 1
ATOM 662 C CA . GLY A 1 87 ? 2.982 -3.986 3.739 1.00 90.44 87 GLY A CA 1
ATOM 663 C C . GLY A 1 87 ? 4.506 -4.097 3.786 1.00 90.44 87 GLY A C 1
ATOM 664 O O . GLY A 1 87 ? 5.142 -3.999 2.742 1.00 90.44 87 GLY A O 1
ATOM 665 N N . ALA A 1 88 ? 5.090 -4.370 4.957 1.00 91.75 88 ALA A N 1
ATOM 666 C CA . ALA A 1 88 ? 6.521 -4.624 5.094 1.00 91.75 88 ALA A CA 1
ATOM 667 C C . ALA A 1 88 ? 6.945 -5.874 4.315 1.00 91.75 88 ALA A C 1
ATOM 669 O O . ALA A 1 88 ? 7.877 -5.804 3.521 1.00 91.75 88 ALA A O 1
ATOM 670 N N . GLY A 1 89 ? 6.227 -6.992 4.476 1.00 93.06 89 GLY A N 1
ATOM 671 C CA . GLY A 1 89 ? 6.516 -8.220 3.733 1.00 93.06 89 GLY A CA 1
ATOM 672 C C . GLY A 1 89 ? 6.425 -8.018 2.220 1.00 93.06 89 GLY A C 1
ATOM 673 O O . GLY A 1 89 ? 7.338 -8.388 1.489 1.00 93.06 89 GLY A O 1
ATOM 674 N N . LEU A 1 90 ? 5.362 -7.367 1.749 1.00 90.50 90 LEU A N 1
ATOM 675 C CA . LEU A 1 90 ? 5.155 -7.126 0.323 1.00 90.50 90 LEU A CA 1
ATOM 676 C C . LEU A 1 90 ? 6.167 -6.157 -0.274 1.00 90.50 90 LEU A C 1
ATOM 678 O O . LEU A 1 90 ? 6.680 -6.430 -1.353 1.00 90.50 90 LEU A O 1
ATOM 682 N N . LEU A 1 91 ? 6.470 -5.046 0.401 1.00 90.06 91 LEU A N 1
ATOM 683 C CA . LEU A 1 91 ? 7.433 -4.089 -0.133 1.00 90.06 91 LEU A CA 1
ATOM 684 C C . LEU A 1 91 ? 8.848 -4.673 -0.104 1.00 90.06 91 LEU A C 1
ATOM 686 O O . LEU A 1 91 ? 9.571 -4.496 -1.071 1.00 90.06 91 LEU A O 1
ATOM 690 N N . VAL A 1 92 ? 9.236 -5.420 0.936 1.00 91.56 92 VAL A N 1
ATOM 691 C CA . VAL A 1 92 ? 10.539 -6.110 0.970 1.00 91.56 92 VAL A CA 1
ATOM 692 C C . VAL A 1 92 ? 10.641 -7.149 -0.146 1.00 91.56 92 VAL A C 1
ATOM 694 O O . VAL A 1 92 ? 11.633 -7.158 -0.868 1.00 91.56 92 VAL A O 1
ATOM 697 N N . LEU A 1 93 ? 9.608 -7.974 -0.349 1.00 91.69 93 LEU A N 1
ATOM 698 C CA . LEU A 1 93 ? 9.578 -8.924 -1.466 1.00 91.69 93 LEU A CA 1
ATOM 699 C C . LEU A 1 93 ? 9.635 -8.211 -2.819 1.00 91.69 93 LEU A C 1
ATOM 701 O O . LEU A 1 93 ? 10.371 -8.646 -3.699 1.00 91.69 93 LEU A O 1
ATOM 705 N N . ALA A 1 94 ? 8.908 -7.104 -2.982 1.00 89.38 94 ALA A N 1
ATOM 706 C CA . ALA A 1 94 ? 8.961 -6.301 -4.196 1.00 89.38 94 ALA A CA 1
ATOM 707 C C . ALA A 1 94 ? 10.363 -5.723 -4.424 1.00 89.38 94 ALA A C 1
ATOM 709 O O . ALA A 1 94 ? 10.857 -5.799 -5.539 1.00 89.38 94 ALA A O 1
ATOM 710 N N . LEU A 1 95 ? 11.028 -5.200 -3.388 1.00 89.31 95 LEU A N 1
ATOM 711 C CA . LEU A 1 95 ? 12.394 -4.680 -3.492 1.00 89.31 95 LEU A CA 1
ATOM 712 C C . LEU A 1 95 ? 13.373 -5.776 -3.933 1.00 89.31 95 LEU A C 1
ATOM 714 O O . LEU A 1 95 ? 14.178 -5.526 -4.821 1.00 89.31 95 LEU A O 1
ATOM 718 N N . ILE A 1 96 ? 13.277 -6.982 -3.364 1.00 90.69 96 ILE A N 1
ATOM 719 C CA . ILE A 1 96 ? 14.151 -8.113 -3.716 1.00 90.69 96 ILE A CA 1
ATOM 720 C C . ILE A 1 96 ? 13.887 -8.569 -5.157 1.00 90.69 96 ILE A C 1
ATOM 722 O O . ILE A 1 96 ? 14.795 -8.563 -5.982 1.00 90.69 96 ILE A O 1
ATOM 726 N N . LEU A 1 97 ? 12.635 -8.903 -5.486 1.00 89.25 97 LEU A N 1
ATOM 727 C CA . LEU A 1 97 ? 12.277 -9.453 -6.797 1.00 89.25 97 LEU A CA 1
ATOM 728 C C . LEU A 1 97 ? 12.471 -8.438 -7.931 1.00 89.25 97 LEU A C 1
ATOM 730 O O . LEU A 1 97 ? 12.956 -8.791 -9.003 1.00 89.25 97 LEU A O 1
ATOM 734 N N . LEU A 1 98 ? 12.108 -7.169 -7.713 1.00 86.88 98 LEU A N 1
ATOM 735 C CA . LEU A 1 98 ? 12.277 -6.129 -8.731 1.00 86.88 98 LEU A CA 1
ATOM 736 C C . LEU A 1 98 ? 13.745 -5.748 -8.914 1.00 86.88 98 LEU A C 1
ATOM 738 O O . LEU A 1 98 ? 14.120 -5.431 -10.039 1.00 86.88 98 LEU A O 1
ATOM 742 N N . SER A 1 99 ? 14.566 -5.798 -7.857 1.00 86.94 99 SER A N 1
ATOM 743 C CA . SER A 1 99 ? 16.008 -5.548 -7.971 1.00 86.94 99 SER A CA 1
ATOM 744 C C . SER A 1 99 ? 16.716 -6.607 -8.817 1.00 86.94 99 SER A C 1
ATOM 746 O O . SER A 1 99 ? 17.727 -6.289 -9.438 1.00 86.94 99 SER A O 1
ATOM 748 N N . GLU A 1 100 ? 16.221 -7.848 -8.846 1.00 84.69 100 GLU A N 1
ATOM 749 C CA . GLU A 1 100 ? 16.751 -8.895 -9.731 1.00 84.69 100 GLU A CA 1
ATOM 750 C C . GLU A 1 100 ? 16.257 -8.736 -11.173 1.00 84.69 100 GLU A C 1
ATOM 752 O O . GLU A 1 100 ? 16.981 -9.054 -12.115 1.00 84.69 100 GLU A O 1
ATOM 757 N N . LEU A 1 101 ? 15.031 -8.237 -11.352 1.00 78.75 101 LEU A N 1
ATOM 758 C CA . LEU A 1 101 ? 14.406 -8.136 -12.665 1.00 78.75 101 LEU A CA 1
ATOM 759 C C . LEU A 1 101 ? 14.858 -6.900 -13.454 1.00 78.75 101 LEU A C 1
ATOM 761 O O . LEU A 1 101 ? 15.021 -6.985 -14.668 1.00 78.75 101 LEU A O 1
ATOM 765 N N . SER A 1 102 ? 15.026 -5.746 -12.799 1.00 80.12 102 SER A N 1
ATOM 766 C CA . SER A 1 102 ? 15.237 -4.478 -13.502 1.00 80.12 102 SER A CA 1
ATOM 767 C C . SER A 1 102 ? 16.057 -3.457 -12.715 1.00 80.12 102 SER A C 1
ATOM 769 O O . SER A 1 102 ? 15.855 -3.233 -11.523 1.00 80.12 102 SER A O 1
ATOM 771 N N . MET A 1 103 ? 16.901 -2.705 -13.427 1.00 79.44 103 MET A N 1
ATOM 772 C CA . MET A 1 103 ? 17.616 -1.545 -12.873 1.00 79.44 103 MET A CA 1
ATOM 773 C C . MET A 1 103 ? 16.671 -0.393 -12.482 1.00 79.44 103 MET A C 1
ATOM 775 O O . MET A 1 103 ? 17.037 0.463 -11.678 1.00 79.44 103 MET A O 1
ATOM 779 N N . ALA A 1 104 ? 15.439 -0.377 -13.006 1.00 84.31 104 ALA A N 1
ATOM 780 C CA . ALA A 1 104 ? 14.410 0.617 -12.693 1.00 84.31 104 ALA A CA 1
ATOM 781 C C . ALA A 1 104 ? 13.552 0.249 -11.461 1.00 84.31 104 ALA A C 1
ATOM 783 O O . ALA A 1 104 ? 12.454 0.773 -11.281 1.00 84.31 104 ALA A O 1
ATOM 784 N N . TRP A 1 105 ? 14.019 -0.658 -10.600 1.00 84.31 105 TRP A N 1
ATOM 785 C CA . TRP A 1 105 ? 13.259 -1.192 -9.464 1.00 84.31 105 TRP A CA 1
ATOM 786 C C . TRP A 1 105 ? 12.651 -0.127 -8.530 1.00 84.31 105 TRP A C 1
ATOM 788 O O . TRP A 1 105 ? 11.484 -0.261 -8.160 1.00 84.31 105 TRP A O 1
ATOM 798 N N . LEU A 1 106 ? 13.356 0.972 -8.209 1.00 86.94 106 LEU A N 1
ATOM 799 C CA . LEU A 1 106 ? 12.782 2.071 -7.403 1.00 86.94 106 LEU A CA 1
ATOM 800 C C . LEU A 1 106 ? 11.567 2.723 -8.078 1.00 86.94 106 LEU A C 1
ATOM 802 O O . LEU A 1 106 ? 10.607 3.079 -7.392 1.00 86.94 106 LEU A O 1
ATOM 806 N N . LEU A 1 107 ? 11.596 2.875 -9.406 1.00 88.69 107 LEU A N 1
ATOM 807 C CA . LEU A 1 107 ? 10.481 3.436 -10.168 1.00 88.69 107 LEU A CA 1
ATOM 808 C C . LEU A 1 107 ? 9.260 2.518 -10.064 1.00 88.69 107 LEU A C 1
ATOM 810 O O . LEU A 1 107 ? 8.161 2.992 -9.784 1.00 88.69 107 LEU A O 1
ATOM 814 N N . TYR A 1 108 ? 9.452 1.205 -10.212 1.00 87.62 108 TYR A N 1
ATOM 815 C CA . TYR A 1 108 ? 8.372 0.229 -10.069 1.00 87.62 108 TYR A CA 1
ATOM 816 C C . TYR A 1 108 ? 7.779 0.214 -8.659 1.00 87.62 108 TYR A C 1
ATOM 818 O O . TYR A 1 108 ? 6.558 0.215 -8.515 1.00 87.62 108 TYR A O 1
ATOM 826 N N . VAL A 1 109 ? 8.612 0.278 -7.617 1.00 87.25 109 VAL A N 1
ATOM 827 C CA . VAL A 1 109 ? 8.134 0.385 -6.228 1.00 87.25 109 VAL A CA 1
ATOM 828 C C . VAL A 1 109 ? 7.317 1.665 -6.028 1.00 87.25 109 VAL A C 1
ATOM 830 O O . VAL A 1 109 ? 6.235 1.618 -5.439 1.00 87.25 109 VAL A O 1
ATOM 833 N N . GLY A 1 110 ? 7.783 2.796 -6.565 1.00 88.31 110 GLY A N 1
ATOM 834 C CA . GLY A 1 110 ? 7.054 4.064 -6.530 1.00 88.31 110 GLY A CA 1
ATOM 835 C C . GLY A 1 110 ? 5.715 4.011 -7.271 1.00 88.31 110 GLY A C 1
ATOM 836 O O . GLY A 1 110 ? 4.710 4.500 -6.757 1.00 88.31 110 GLY A O 1
ATOM 837 N N . LEU A 1 111 ? 5.669 3.366 -8.440 1.00 88.50 111 LEU A N 1
ATOM 838 C CA . LEU A 1 111 ? 4.435 3.162 -9.203 1.00 88.50 111 LEU A CA 1
ATOM 839 C C . LEU A 1 111 ? 3.447 2.266 -8.454 1.00 88.50 111 LEU A C 1
ATOM 841 O O . LEU A 1 111 ? 2.276 2.621 -8.352 1.00 88.50 111 LEU A O 1
ATOM 845 N N . ILE A 1 112 ? 3.902 1.144 -7.889 1.00 86.56 112 ILE A N 1
ATOM 846 C CA . ILE A 1 112 ? 3.065 0.256 -7.065 1.00 86.56 112 ILE A CA 1
ATOM 847 C C . ILE A 1 112 ? 2.463 1.038 -5.898 1.00 86.56 112 ILE A C 1
ATOM 849 O O . ILE A 1 112 ? 1.264 0.936 -5.636 1.00 86.56 112 ILE A O 1
ATOM 853 N N . PHE A 1 113 ? 3.275 1.856 -5.224 1.00 86.31 113 PHE A N 1
ATOM 854 C CA . PHE A 1 113 ? 2.800 2.714 -4.149 1.00 86.31 113 PHE A CA 1
ATOM 855 C C . PHE A 1 113 ? 1.746 3.719 -4.635 1.00 86.31 113 PHE A C 1
ATOM 857 O O . PHE A 1 113 ? 0.674 3.805 -4.038 1.00 86.31 113 PHE A O 1
ATOM 864 N N . LEU A 1 114 ? 2.004 4.434 -5.735 1.00 88.44 114 LEU A N 1
ATOM 865 C CA . LEU A 1 114 ? 1.064 5.403 -6.304 1.00 88.44 114 LEU A CA 1
ATOM 866 C C . LEU A 1 114 ? -0.267 4.746 -6.684 1.00 88.44 114 LEU A C 1
ATOM 868 O O . LEU A 1 114 ? -1.332 5.252 -6.329 1.00 88.44 114 LEU A O 1
ATOM 872 N N . PHE A 1 115 ? -0.218 3.598 -7.361 1.00 85.38 115 PHE A N 1
ATOM 873 C CA . PHE A 1 115 ? -1.412 2.843 -7.732 1.00 85.38 115 PHE A CA 1
ATOM 874 C C . PHE A 1 115 ? -2.200 2.385 -6.509 1.00 85.38 115 PHE A C 1
ATOM 876 O O . PHE A 1 115 ? -3.427 2.484 -6.499 1.00 85.38 115 PHE A O 1
ATOM 883 N N . MET A 1 116 ? -1.507 1.931 -5.466 1.00 84.81 116 MET A N 1
ATOM 884 C CA . MET A 1 116 ? -2.136 1.539 -4.212 1.00 84.81 116 MET A CA 1
ATOM 885 C C . MET A 1 116 ? -2.827 2.734 -3.540 1.00 84.81 116 MET A C 1
ATOM 887 O O . MET A 1 116 ? -3.997 2.617 -3.196 1.00 84.81 116 MET A O 1
ATOM 891 N N . VAL A 1 117 ? -2.187 3.904 -3.445 1.00 83.31 117 VAL A N 1
ATOM 892 C CA . VAL A 1 117 ? -2.823 5.106 -2.867 1.00 83.31 117 VAL A CA 1
ATOM 893 C C . VAL A 1 117 ? -4.040 5.552 -3.684 1.00 83.31 117 VAL A C 1
ATOM 895 O O . VAL A 1 117 ? -5.062 5.925 -3.110 1.00 83.31 117 VAL A O 1
ATOM 898 N N . MET A 1 118 ? -3.946 5.505 -5.015 1.00 84.31 118 MET A N 1
ATOM 899 C CA . MET A 1 118 ? -4.998 5.998 -5.906 1.00 84.31 118 MET A CA 1
ATOM 900 C C . MET A 1 118 ? -6.225 5.081 -5.956 1.00 84.31 118 MET A C 1
ATOM 902 O O . MET A 1 118 ? -7.352 5.571 -6.000 1.00 84.31 118 MET A O 1
ATOM 906 N N . TYR A 1 119 ? -6.026 3.761 -5.952 1.00 79.62 119 TYR A N 1
ATOM 907 C CA . TYR A 1 119 ? -7.111 2.793 -6.144 1.00 79.62 119 TYR A CA 1
ATOM 908 C C . TYR A 1 119 ? -7.501 2.022 -4.879 1.00 79.62 119 TYR A C 1
ATOM 910 O O . TYR A 1 119 ? -8.612 1.500 -4.805 1.00 79.62 119 TYR A O 1
ATOM 918 N N . ALA A 1 120 ? -6.626 1.954 -3.877 1.00 82.94 120 ALA A N 1
ATOM 919 C CA . ALA A 1 120 ? -6.838 1.225 -2.630 1.00 82.94 120 ALA A CA 1
ATOM 920 C C . ALA A 1 120 ? -6.475 2.099 -1.409 1.00 82.94 120 ALA A C 1
ATOM 922 O O . ALA A 1 120 ? -5.526 1.790 -0.688 1.00 82.94 120 ALA A O 1
ATOM 923 N N . PRO A 1 121 ? -7.252 3.159 -1.100 1.00 73.81 121 PRO A N 1
ATOM 924 C CA . PRO A 1 121 ? -6.937 4.111 -0.023 1.00 73.81 121 PRO A CA 1
ATOM 925 C C . PRO A 1 121 ? -6.885 3.483 1.384 1.00 73.81 121 PRO A C 1
ATOM 927 O O . PRO A 1 121 ? -6.359 4.084 2.318 1.00 73.81 121 PRO A O 1
ATOM 930 N N . GLY A 1 122 ? -7.421 2.269 1.557 1.00 81.00 122 GLY A N 1
ATOM 931 C CA . GLY A 1 122 ? -7.309 1.482 2.788 1.00 81.00 122 GLY A CA 1
ATOM 932 C C . GLY A 1 122 ? -6.120 0.510 2.828 1.00 81.00 122 GLY A C 1
ATOM 933 O O . GLY A 1 122 ? -6.017 -0.266 3.779 1.00 81.00 122 GLY A O 1
ATOM 934 N N . GLY A 1 123 ? -5.261 0.510 1.807 1.00 86.00 123 GLY A N 1
ATOM 935 C CA . GLY A 1 123 ? -4.160 -0.431 1.622 1.00 86.00 123 GLY A CA 1
ATOM 936 C C . GLY A 1 123 ? -4.613 -1.863 1.345 1.00 86.00 123 GLY A C 1
ATOM 937 O O . GLY A 1 123 ? -5.804 -2.168 1.216 1.00 86.00 123 GLY A O 1
ATOM 938 N N . ILE A 1 124 ? -3.650 -2.774 1.276 1.00 85.00 124 ILE A N 1
ATOM 939 C CA . ILE A 1 124 ? -3.888 -4.173 0.899 1.00 85.00 124 ILE A CA 1
ATOM 940 C C . ILE A 1 124 ? -4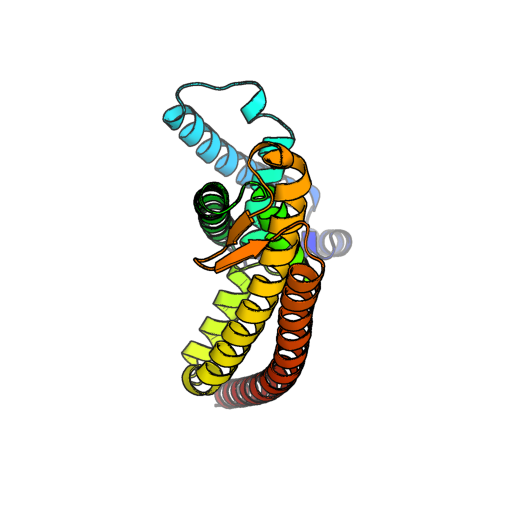.763 -4.902 1.925 1.00 85.00 124 ILE A C 1
ATOM 942 O O . ILE A 1 124 ? -5.623 -5.700 1.548 1.00 85.00 124 ILE A O 1
ATOM 946 N N . ALA A 1 125 ? -4.641 -4.575 3.213 1.00 83.19 125 ALA A N 1
ATOM 947 C CA . ALA A 1 125 ? -5.500 -5.142 4.248 1.00 83.19 125 ALA A CA 1
ATOM 948 C C . ALA A 1 125 ? -6.992 -4.836 4.020 1.00 83.19 125 ALA A C 1
ATOM 950 O O . ALA A 1 125 ? -7.837 -5.686 4.306 1.00 83.19 125 ALA A O 1
ATOM 951 N N . SER A 1 126 ? -7.330 -3.669 3.457 1.00 81.56 126 SER A N 1
ATOM 952 C CA . SER A 1 126 ? -8.724 -3.336 3.133 1.00 81.56 126 SER A CA 1
ATOM 953 C C . SER A 1 126 ? -9.293 -4.224 2.027 1.00 81.56 126 SER A C 1
ATOM 955 O O . SER A 1 126 ? -10.412 -4.720 2.164 1.00 81.56 126 SER A O 1
ATOM 957 N N . LEU A 1 127 ? -8.496 -4.503 0.989 1.00 83.44 127 LEU A N 1
ATOM 958 C CA . LEU A 1 127 ? -8.872 -5.396 -0.108 1.00 83.44 127 LEU A CA 1
ATOM 959 C C . LEU A 1 127 ? -9.086 -6.825 0.400 1.00 83.44 127 LEU A C 1
ATOM 961 O O . LEU A 1 127 ? -10.089 -7.458 0.077 1.00 83.44 127 LEU A O 1
ATOM 965 N N . ILE A 1 128 ? -8.188 -7.311 1.262 1.00 84.06 128 ILE A N 1
ATOM 966 C CA . ILE A 1 128 ? -8.308 -8.642 1.871 1.00 84.06 128 ILE A CA 1
ATOM 967 C C . ILE A 1 128 ? -9.596 -8.738 2.696 1.00 84.06 128 ILE A C 1
ATOM 969 O O . ILE A 1 128 ? -10.368 -9.677 2.524 1.00 84.06 128 ILE A O 1
ATOM 973 N N . MET A 1 129 ? -9.867 -7.760 3.563 1.00 81.50 129 MET A N 1
ATOM 974 C CA . MET A 1 129 ? -11.065 -7.765 4.411 1.00 81.50 129 MET A CA 1
ATOM 975 C C . MET A 1 129 ? -12.363 -7.691 3.605 1.00 81.50 129 MET A C 1
ATOM 977 O O . MET A 1 129 ? -13.345 -8.353 3.947 1.00 81.50 129 MET A O 1
ATOM 981 N N . MET A 1 130 ? -12.362 -6.916 2.523 1.00 79.38 130 MET A N 1
ATOM 982 C CA . MET A 1 130 ? -13.486 -6.819 1.603 1.00 79.38 130 MET A CA 1
ATOM 983 C C . MET A 1 130 ? -13.783 -8.172 0.938 1.00 79.38 130 MET A C 1
ATOM 985 O O . MET A 1 130 ? -14.931 -8.622 0.928 1.00 79.38 130 MET A O 1
ATOM 989 N N . ASN A 1 131 ? -12.743 -8.867 0.477 1.00 81.12 131 ASN A N 1
ATOM 990 C CA . ASN A 1 131 ? -12.876 -10.178 -0.154 1.00 81.12 131 ASN A CA 1
ATOM 991 C C . ASN A 1 131 ? -13.248 -11.280 0.851 1.00 81.12 131 ASN A C 1
ATOM 993 O O . ASN A 1 131 ? -14.059 -12.146 0.530 1.00 81.12 131 ASN A O 1
ATOM 997 N N . LEU A 1 132 ? -12.721 -11.234 2.080 1.00 80.94 132 LEU A N 1
ATOM 998 C CA . LEU A 1 132 ? -13.082 -12.166 3.157 1.00 80.94 132 LEU A CA 1
ATOM 999 C C . LEU A 1 132 ? -14.567 -12.075 3.520 1.00 80.94 132 LEU A C 1
ATOM 1001 O O . LEU A 1 132 ? -15.199 -13.101 3.780 1.00 80.94 132 LEU A O 1
ATOM 1005 N N . ARG A 1 133 ? -15.147 -10.867 3.497 1.00 77.44 133 ARG A N 1
ATOM 1006 C CA . ARG A 1 133 ? -16.590 -10.693 3.698 1.00 77.44 133 ARG A CA 1
ATOM 1007 C C . ARG A 1 133 ? -17.366 -11.469 2.639 1.00 77.44 133 ARG A C 1
ATOM 1009 O O . ARG A 1 133 ? -18.216 -12.268 3.005 1.00 77.44 133 ARG A O 1
ATOM 1016 N N . ILE A 1 134 ? -17.043 -11.320 1.358 1.00 77.81 134 ILE A N 1
ATOM 1017 C CA . ILE A 1 134 ? -17.739 -12.041 0.276 1.00 77.81 134 ILE A CA 1
ATOM 1018 C C . ILE A 1 134 ? -17.492 -13.552 0.339 1.00 77.81 134 ILE A C 1
ATOM 1020 O O . ILE A 1 134 ? -18.412 -14.333 0.094 1.00 77.81 134 ILE A O 1
ATOM 1024 N N . ALA A 1 135 ? -16.287 -13.974 0.738 1.00 79.19 135 ALA A N 1
ATOM 1025 C CA . ALA A 1 135 ? -15.959 -15.382 0.958 1.00 79.19 135 ALA A CA 1
ATOM 1026 C C . ALA A 1 135 ? -16.905 -16.035 1.976 1.00 79.19 135 ALA A C 1
ATOM 1028 O O . ALA A 1 135 ? -17.386 -17.142 1.743 1.00 79.19 135 ALA A O 1
ATOM 1029 N N . SER A 1 136 ? -17.213 -15.332 3.073 1.00 77.12 136 SER A N 1
ATOM 1030 C CA . SER A 1 136 ? -18.115 -15.831 4.121 1.00 77.12 136 SER A CA 1
ATOM 1031 C C . SER A 1 136 ? -19.554 -16.066 3.642 1.00 77.12 136 SER A C 1
ATOM 1033 O O . SER A 1 136 ? -20.241 -16.919 4.197 1.00 77.12 136 SER A O 1
ATOM 1035 N N . PHE A 1 137 ? -19.984 -15.386 2.573 1.00 75.88 137 PHE A N 1
ATOM 1036 C CA . PHE A 1 137 ? -21.284 -15.592 1.922 1.00 75.88 137 PHE A CA 1
ATOM 1037 C C . PHE A 1 137 ? -21.228 -16.589 0.749 1.00 75.88 137 PHE A C 1
ATOM 1039 O O . PHE A 1 137 ? -22.227 -16.786 0.067 1.00 75.88 137 PHE A O 1
ATOM 1046 N N . GLY A 1 138 ? -20.078 -17.221 0.483 1.00 78.62 138 GLY A N 1
ATOM 1047 C CA . GLY A 1 138 ? -19.923 -18.256 -0.550 1.00 78.62 138 GLY A CA 1
ATOM 1048 C C . GLY A 1 138 ? -19.898 -17.755 -2.002 1.00 78.62 138 GLY A C 1
ATOM 1049 O O . GLY A 1 138 ? -19.636 -18.544 -2.907 1.00 78.62 138 GLY A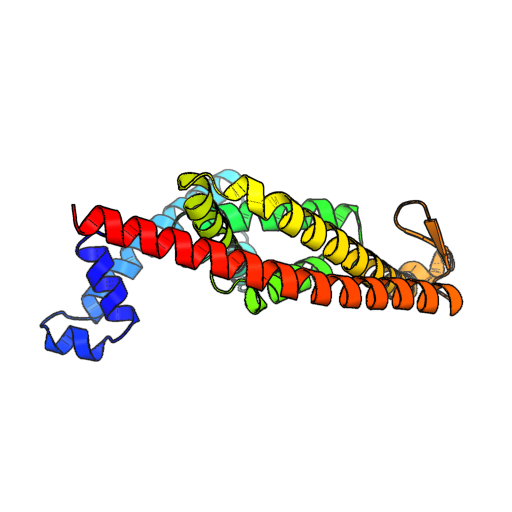 O 1
ATOM 1050 N N . LYS A 1 139 ? -20.082 -16.451 -2.242 1.00 78.38 139 LYS A N 1
ATOM 1051 C CA . LYS A 1 139 ? -20.184 -15.852 -3.589 1.00 78.38 139 LYS A CA 1
ATOM 1052 C C . LYS A 1 139 ? -18.851 -15.567 -4.281 1.00 78.38 139 LYS A C 1
ATOM 1054 O O . LYS A 1 139 ? -18.810 -15.049 -5.390 1.00 78.38 139 LYS A O 1
ATOM 1059 N N . LEU A 1 140 ? -17.728 -15.942 -3.669 1.00 77.12 140 LEU A N 1
ATOM 1060 C CA . LEU A 1 140 ? -16.397 -15.673 -4.230 1.00 77.12 140 LEU A CA 1
ATOM 1061 C C . LEU A 1 140 ? -16.166 -16.402 -5.568 1.00 77.12 140 LEU A C 1
ATOM 1063 O O . LEU A 1 140 ? -15.458 -15.894 -6.434 1.00 77.12 140 LEU A O 1
ATOM 1067 N N . ARG A 1 141 ? -16.815 -17.560 -5.769 1.00 78.38 141 ARG A N 1
ATOM 1068 C CA . ARG A 1 141 ? -16.748 -18.316 -7.032 1.00 78.38 141 ARG A CA 1
ATOM 1069 C C . ARG A 1 141 ? -17.360 -17.562 -8.215 1.00 78.38 141 ARG A C 1
ATOM 1071 O O . ARG A 1 141 ? -16.860 -17.711 -9.323 1.00 78.38 141 ARG A O 1
ATOM 1078 N N . GLU A 1 142 ? -18.380 -16.738 -7.980 1.00 78.06 142 GLU A N 1
ATOM 1079 C CA . GLU A 1 142 ? -19.044 -15.940 -9.023 1.00 78.06 142 GLU A CA 1
ATOM 1080 C C . GLU A 1 142 ? -18.128 -14.812 -9.531 1.00 78.06 142 GLU A C 1
ATOM 1082 O O . GLU A 1 142 ? -18.142 -14.481 -10.712 1.00 78.06 142 GLU A O 1
ATOM 1087 N N . LEU A 1 143 ? -17.246 -14.289 -8.670 1.00 80.44 143 LEU A N 1
ATOM 1088 C CA . LEU A 1 143 ? -16.334 -13.184 -8.994 1.00 80.44 143 LEU A CA 1
ATOM 1089 C C . LEU A 1 143 ? -14.975 -13.621 -9.550 1.00 80.44 143 LEU A C 1
ATOM 1091 O O . LEU A 1 143 ? -14.227 -12.784 -10.057 1.00 80.44 143 LEU A O 1
ATOM 1095 N N . TRP A 1 144 ? -14.620 -14.906 -9.460 1.00 81.12 144 TRP A N 1
ATOM 1096 C CA . TRP A 1 144 ? -13.283 -15.380 -9.839 1.00 81.12 144 TRP A CA 1
ATOM 1097 C C . TRP A 1 144 ? -12.954 -15.116 -11.316 1.00 81.12 144 TRP A C 1
ATOM 1099 O O . TRP A 1 144 ? -11.831 -14.734 -11.638 1.00 81.12 144 TRP A O 1
ATOM 1109 N N . VAL A 1 145 ? -13.939 -15.250 -12.212 1.00 83.56 145 VAL A N 1
ATOM 1110 C CA . VAL A 1 145 ? -13.765 -14.963 -13.648 1.00 83.56 145 VAL A CA 1
ATOM 1111 C C . VAL A 1 145 ? -13.494 -13.476 -13.879 1.00 83.56 145 VAL A C 1
ATOM 1113 O O . VAL A 1 145 ? -12.594 -13.130 -14.642 1.00 83.56 145 VAL A O 1
ATOM 1116 N N . GLY A 1 146 ? -14.210 -12.597 -13.173 1.00 81.69 146 GLY A N 1
ATOM 1117 C CA . GLY A 1 146 ? -13.972 -11.155 -13.218 1.00 81.69 146 GLY A CA 1
ATOM 1118 C C . GLY A 1 146 ? -12.589 -10.775 -12.682 1.00 81.69 146 GLY A C 1
ATOM 1119 O O . GLY A 1 146 ? -11.883 -9.987 -13.309 1.00 81.69 146 GLY A O 1
ATOM 1120 N N . TYR A 1 147 ? -12.151 -11.397 -11.582 1.00 83.56 147 TYR A N 1
ATOM 1121 C CA . TYR A 1 147 ? -10.796 -11.219 -11.052 1.00 83.56 147 TYR A CA 1
ATOM 1122 C C . TYR A 1 147 ? -9.712 -11.691 -12.020 1.00 83.56 147 TYR A C 1
ATOM 1124 O O . TYR A 1 147 ? -8.730 -10.978 -12.215 1.00 83.56 147 TYR A O 1
ATOM 1132 N N . LEU A 1 148 ? -9.882 -12.858 -12.647 1.00 86.75 148 LEU A N 1
ATOM 1133 C CA . LEU A 1 148 ? -8.939 -13.361 -13.647 1.00 86.75 148 LEU A CA 1
ATOM 1134 C C . LEU A 1 148 ? -8.877 -12.454 -14.878 1.00 86.75 148 LEU A C 1
ATOM 1136 O O . LEU A 1 148 ? -7.783 -12.145 -15.342 1.00 86.75 148 LEU A O 1
ATOM 1140 N N . GLY A 1 149 ? -10.026 -11.996 -15.383 1.00 84.94 149 GLY A N 1
ATOM 1141 C CA . GLY A 1 149 ? -10.081 -11.067 -16.513 1.00 84.94 149 GLY A CA 1
ATOM 1142 C C . GLY A 1 149 ? -9.373 -9.747 -16.204 1.00 84.94 149 GLY A C 1
ATOM 1143 O O . GLY A 1 149 ? -8.561 -9.271 -17.000 1.00 84.94 149 GLY A O 1
ATOM 1144 N N . LEU A 1 150 ? -9.616 -9.185 -15.018 1.00 86.75 150 LEU A N 1
ATOM 1145 C CA . LEU A 1 150 ? -8.925 -7.987 -14.542 1.00 86.75 150 LEU A CA 1
ATOM 1146 C C . LEU A 1 150 ? -7.420 -8.206 -14.388 1.00 86.75 150 LEU A C 1
ATOM 1148 O O . LEU A 1 150 ? -6.638 -7.373 -14.834 1.00 86.75 150 LEU A O 1
ATOM 1152 N N . ALA A 1 151 ? -7.009 -9.320 -13.783 1.00 85.75 151 ALA A N 1
ATOM 1153 C CA . ALA A 1 151 ? -5.601 -9.634 -13.576 1.00 85.75 151 ALA A CA 1
ATOM 1154 C C . ALA A 1 151 ? -4.863 -9.809 -14.908 1.00 85.75 151 ALA A C 1
ATOM 1156 O O . ALA A 1 151 ? -3.779 -9.259 -15.079 1.00 85.75 151 ALA A O 1
ATOM 1157 N N . LEU A 1 152 ? -5.460 -10.521 -15.868 1.00 87.62 152 LEU A N 1
ATOM 1158 C CA . LEU A 1 152 ? -4.855 -10.761 -17.175 1.00 87.62 152 LEU A CA 1
ATOM 1159 C C . LEU A 1 152 ? -4.705 -9.458 -17.968 1.00 87.62 152 LEU A C 1
ATOM 1161 O O . LEU A 1 152 ? -3.624 -9.160 -18.470 1.00 87.62 152 LEU A O 1
ATOM 1165 N N . THR A 1 153 ? -5.767 -8.655 -18.043 1.00 87.06 153 THR A N 1
ATOM 1166 C CA . THR A 1 153 ? -5.741 -7.374 -18.767 1.00 87.06 153 THR A CA 1
ATOM 1167 C C . THR A 1 153 ? -4.792 -6.370 -18.109 1.00 87.06 153 THR A C 1
ATOM 1169 O O . THR A 1 153 ? -3.990 -5.742 -18.803 1.00 87.06 153 THR A O 1
ATOM 1172 N N . ALA A 1 154 ? -4.772 -6.295 -16.775 1.00 85.50 154 ALA A N 1
ATOM 1173 C CA . ALA A 1 154 ? -3.797 -5.492 -16.043 1.00 85.50 154 ALA A CA 1
ATOM 1174 C C . ALA A 1 154 ? -2.359 -5.953 -16.313 1.00 85.50 154 ALA A C 1
ATOM 1176 O O . ALA A 1 154 ? -1.497 -5.120 -16.576 1.00 85.50 154 ALA A O 1
ATOM 1177 N N . LEU A 1 155 ? -2.096 -7.263 -16.308 1.00 86.69 155 LEU A N 1
ATOM 1178 C CA . LEU A 1 155 ? -0.767 -7.809 -16.582 1.00 86.69 155 LEU A CA 1
ATOM 1179 C C . LEU A 1 155 ? -0.312 -7.452 -18.000 1.00 86.69 155 LEU A C 1
ATOM 1181 O O . LEU A 1 155 ? 0.817 -7.007 -18.173 1.00 86.69 155 LEU A O 1
ATOM 1185 N N . THR A 1 156 ? -1.192 -7.545 -19.003 1.00 87.00 156 THR A N 1
ATOM 1186 C CA . THR A 1 156 ? -0.848 -7.127 -20.375 1.00 87.00 156 THR A CA 1
ATOM 1187 C C . THR A 1 156 ? -0.500 -5.640 -20.472 1.00 87.00 156 THR A C 1
ATOM 1189 O O . THR A 1 156 ? 0.495 -5.288 -21.106 1.00 87.00 156 THR A O 1
ATOM 1192 N N . ALA A 1 157 ? -1.253 -4.768 -19.793 1.00 87.06 157 ALA A N 1
ATOM 1193 C CA . ALA A 1 157 ? -0.939 -3.343 -19.735 1.00 87.06 157 ALA A CA 1
ATOM 1194 C C . ALA A 1 157 ? 0.405 -3.094 -19.027 1.00 87.06 157 ALA A C 1
ATOM 1196 O O . ALA A 1 157 ? 1.236 -2.334 -19.521 1.00 87.06 157 ALA A O 1
ATOM 1197 N N . LEU A 1 158 ? 0.650 -3.778 -17.905 1.00 86.62 158 LEU A N 1
ATOM 1198 C CA . LEU A 1 158 ? 1.898 -3.670 -17.151 1.00 86.62 158 LEU A CA 1
ATOM 1199 C C . LEU A 1 158 ? 3.107 -4.143 -17.960 1.00 86.62 158 LEU A C 1
ATOM 1201 O O . LEU A 1 158 ? 4.139 -3.489 -17.903 1.00 86.62 158 LEU A O 1
ATOM 1205 N N . VAL A 1 159 ? 2.983 -5.214 -18.747 1.00 86.75 159 VAL A N 1
ATOM 1206 C CA . VAL A 1 159 ? 4.053 -5.694 -19.640 1.00 86.75 159 VAL A CA 1
ATOM 1207 C C . VAL A 1 159 ? 4.396 -4.641 -20.696 1.00 86.75 159 VAL A C 1
ATOM 1209 O O . VAL A 1 159 ? 5.573 -4.369 -20.919 1.00 86.75 159 VAL A O 1
ATOM 1212 N N . GLY A 1 160 ? 3.390 -4.000 -21.304 1.00 83.75 160 GLY A N 1
ATOM 1213 C CA . GLY A 1 160 ? 3.613 -2.905 -22.255 1.00 83.75 160 GLY A CA 1
ATOM 1214 C C . GLY A 1 160 ? 4.314 -1.702 -21.616 1.00 83.75 160 GLY A C 1
ATOM 1215 O O . GLY A 1 160 ? 5.292 -1.190 -22.161 1.00 83.75 160 GLY A O 1
ATOM 1216 N N . ALA A 1 161 ? 3.867 -1.286 -20.426 1.00 86.00 161 ALA A N 1
ATOM 1217 C CA . ALA A 1 161 ? 4.495 -0.197 -19.676 1.00 86.00 161 ALA A CA 1
ATOM 1218 C C . ALA A 1 161 ? 5.930 -0.537 -19.246 1.00 86.00 161 ALA A C 1
ATOM 1220 O O . ALA A 1 161 ? 6.830 0.284 -19.412 1.00 86.00 161 ALA A O 1
ATOM 1221 N N . ALA A 1 162 ? 6.154 -1.746 -18.728 1.00 85.62 162 ALA A N 1
ATOM 1222 C CA . ALA A 1 162 ? 7.462 -2.213 -18.286 1.00 85.62 162 ALA A CA 1
ATOM 1223 C C . ALA A 1 162 ? 8.458 -2.274 -19.449 1.00 85.62 162 ALA A C 1
ATOM 1225 O O . ALA A 1 162 ? 9.566 -1.764 -19.322 1.00 85.62 162 ALA A O 1
ATOM 1226 N N . ALA A 1 163 ? 8.039 -2.776 -20.616 1.00 83.75 163 ALA A N 1
ATOM 1227 C CA . ALA A 1 163 ? 8.869 -2.769 -21.819 1.00 83.75 163 ALA A CA 1
ATOM 1228 C C . ALA A 1 163 ? 9.311 -1.345 -22.203 1.00 83.75 163 ALA A C 1
ATOM 1230 O O . ALA A 1 163 ? 10.478 -1.122 -22.517 1.00 83.75 163 ALA A O 1
ATOM 1231 N N . MET A 1 164 ? 8.405 -0.361 -22.141 1.00 84.94 164 MET A N 1
ATOM 1232 C CA . MET A 1 164 ? 8.755 1.041 -22.400 1.00 84.94 164 MET A CA 1
ATOM 1233 C C . MET A 1 164 ? 9.745 1.586 -21.367 1.00 84.94 164 MET A C 1
ATOM 1235 O O . MET A 1 164 ? 10.737 2.208 -21.742 1.00 84.94 164 MET A O 1
ATOM 1239 N N . VAL A 1 165 ? 9.503 1.340 -20.077 1.00 86.25 165 VAL A N 1
ATOM 1240 C CA . VAL A 1 165 ? 10.392 1.777 -18.988 1.00 86.25 165 VAL A CA 1
ATOM 1241 C C . VAL A 1 165 ? 11.788 1.176 -19.143 1.00 86.25 165 VAL A C 1
ATOM 1243 O O . VAL A 1 165 ? 12.781 1.894 -19.025 1.00 86.25 165 VAL A O 1
ATOM 1246 N N . GLU A 1 166 ? 11.886 -0.113 -19.449 1.00 84.56 166 GLU A N 1
ATOM 1247 C CA . GLU A 1 166 ? 13.172 -0.783 -19.625 1.00 84.56 166 GLU A CA 1
ATOM 1248 C C . GLU A 1 166 ? 13.928 -0.293 -20.854 1.00 84.56 166 GLU A C 1
ATOM 1250 O O . GLU A 1 166 ? 15.135 -0.077 -20.769 1.00 84.56 166 GLU A O 1
ATOM 1255 N N . MET A 1 167 ? 13.239 -0.018 -21.965 1.00 82.25 167 MET A N 1
ATOM 1256 C CA . MET A 1 167 ? 13.872 0.610 -23.127 1.00 82.25 167 MET A CA 1
ATOM 1257 C C . MET A 1 167 ? 14.427 2.004 -22.791 1.00 82.25 167 MET A C 1
ATOM 1259 O O . MET A 1 167 ? 15.542 2.321 -23.204 1.00 82.25 167 MET A O 1
ATOM 1263 N N . ILE A 1 168 ? 13.711 2.815 -21.997 1.00 84.56 168 ILE A N 1
ATOM 1264 C CA . ILE A 1 168 ? 14.212 4.120 -21.518 1.00 84.56 168 ILE A CA 1
ATOM 1265 C C . ILE A 1 168 ? 15.482 3.934 -20.681 1.00 84.56 168 ILE A C 1
ATOM 1267 O O . ILE A 1 168 ? 16.495 4.589 -20.933 1.00 84.56 168 ILE A O 1
ATOM 1271 N N . TYR A 1 169 ? 15.436 3.046 -19.687 1.00 80.06 169 TYR A N 1
ATOM 1272 C CA . TYR A 1 169 ? 16.557 2.827 -18.771 1.00 80.06 169 TYR A CA 1
ATOM 1273 C C . TYR A 1 169 ? 17.778 2.243 -19.485 1.00 80.06 169 TYR A C 1
ATOM 1275 O O . TYR A 1 169 ? 18.905 2.637 -19.190 1.00 80.06 169 TYR A O 1
ATOM 1283 N N . HIS A 1 170 ? 17.577 1.362 -20.465 1.00 76.75 170 HIS A N 1
ATOM 1284 C CA . HIS A 1 170 ? 18.667 0.792 -21.254 1.00 76.75 170 HIS A CA 1
ATOM 1285 C C . HIS A 1 170 ? 19.384 1.848 -22.096 1.00 76.75 170 HIS A C 1
ATOM 1287 O O . HIS A 1 170 ? 20.612 1.859 -22.138 1.00 76.75 170 HIS A O 1
ATOM 1293 N N . LEU A 1 171 ? 18.645 2.795 -22.688 1.00 78.81 171 LEU A N 1
ATOM 1294 C CA . LEU A 1 171 ? 19.238 3.931 -23.403 1.00 78.81 171 LEU A CA 1
ATOM 1295 C C . LEU A 1 171 ? 20.033 4.866 -22.481 1.00 78.81 171 LEU A C 1
ATOM 1297 O O . LEU A 1 171 ? 21.009 5.463 -22.925 1.00 78.81 171 LEU A O 1
ATOM 1301 N N . GLN A 1 172 ? 19.629 5.009 -21.217 1.00 77.62 172 GLN A N 1
ATOM 1302 C CA . GLN A 1 172 ? 20.296 5.911 -20.274 1.00 77.62 172 GLN A CA 1
ATOM 1303 C C . GLN A 1 172 ? 21.519 5.286 -19.594 1.00 77.62 172 GLN A C 1
ATOM 1305 O O . GLN A 1 172 ? 22.521 5.970 -19.404 1.00 77.62 172 GLN A O 1
ATOM 1310 N N . LEU A 1 173 ? 21.444 4.009 -19.210 1.00 70.81 173 LEU A N 1
ATOM 1311 C CA . LEU A 1 173 ? 22.449 3.361 -18.355 1.00 70.81 173 LEU A CA 1
ATOM 1312 C C . LEU A 1 173 ? 23.336 2.363 -19.106 1.00 70.81 173 LEU A C 1
ATOM 1314 O O . LEU A 1 173 ? 24.495 2.191 -18.743 1.00 70.81 173 LEU A O 1
ATOM 1318 N N . ASN A 1 174 ? 22.823 1.737 -20.167 1.00 69.38 174 ASN A N 1
ATOM 1319 C CA . ASN A 1 174 ? 23.477 0.626 -20.865 1.00 69.38 174 ASN A CA 1
ATOM 1320 C C . ASN A 1 174 ? 23.755 0.923 -22.344 1.00 69.38 174 ASN A C 1
ATOM 1322 O O . ASN A 1 174 ? 24.016 0.001 -23.114 1.00 69.38 174 ASN A O 1
ATOM 1326 N N . ALA A 1 175 ? 23.768 2.196 -22.753 1.00 64.25 175 ALA A N 1
ATOM 1327 C CA . ALA A 1 175 ? 24.060 2.586 -24.136 1.00 64.25 175 ALA A CA 1
ATOM 1328 C C . ALA A 1 175 ? 25.397 2.017 -24.659 1.00 64.25 175 ALA A C 1
ATOM 1330 O O . ALA A 1 175 ? 25.553 1.799 -25.858 1.00 64.25 175 ALA A O 1
ATOM 1331 N N . ALA A 1 176 ? 26.344 1.728 -23.757 1.00 62.22 176 ALA A N 1
ATOM 1332 C CA . ALA A 1 176 ? 27.635 1.122 -24.075 1.00 62.22 176 ALA A CA 1
ATOM 1333 C C . ALA A 1 176 ? 27.583 -0.399 -24.359 1.00 62.22 176 ALA A C 1
ATOM 1335 O O . ALA A 1 176 ? 28.513 -0.923 -24.964 1.00 62.22 176 ALA A O 1
ATOM 1336 N N . LEU A 1 177 ? 26.525 -1.110 -23.945 1.00 62.97 177 LEU A N 1
ATOM 1337 C CA . LEU A 1 177 ? 26.384 -2.573 -24.072 1.00 62.97 177 LEU A CA 1
ATOM 1338 C C . LEU A 1 177 ? 25.642 -3.015 -25.351 1.00 62.97 177 LEU A C 1
ATOM 1340 O O . LEU A 1 177 ? 25.509 -4.211 -25.600 1.00 62.97 177 LEU A O 1
ATOM 1344 N N . GLY A 1 178 ? 25.190 -2.066 -26.180 1.00 65.62 178 GLY A N 1
ATOM 1345 C CA . GLY A 1 178 ? 24.475 -2.318 -27.435 1.00 65.62 178 GLY A CA 1
ATOM 1346 C C . GLY A 1 178 ? 22.973 -2.008 -27.371 1.00 65.62 178 GLY A C 1
ATOM 1347 O O . GLY A 1 178 ? 22.403 -1.787 -26.306 1.00 65.62 178 GLY A O 1
ATOM 1348 N N . ALA A 1 179 ? 22.322 -1.966 -28.539 1.00 63.50 179 ALA A N 1
ATOM 1349 C CA . ALA A 1 179 ? 20.926 -1.530 -28.685 1.00 63.50 179 ALA A CA 1
ATOM 1350 C C . ALA A 1 179 ? 19.876 -2.622 -28.398 1.00 63.50 179 ALA A C 1
ATOM 1352 O O . ALA A 1 179 ? 18.683 -2.319 -28.338 1.00 63.50 179 ALA A O 1
ATOM 1353 N N . GLU A 1 180 ? 20.295 -3.880 -28.248 1.00 68.94 180 GLU A N 1
ATOM 1354 C CA . GLU A 1 180 ? 19.397 -5.005 -27.984 1.00 68.94 180 GLU A CA 1
ATOM 1355 C C . GLU A 1 180 ? 19.252 -5.249 -26.479 1.00 68.94 180 GLU A C 1
ATOM 1357 O O . GLU A 1 180 ? 20.236 -5.450 -25.769 1.00 68.94 180 GLU A O 1
ATOM 1362 N N . LEU A 1 181 ? 18.008 -5.263 -26.008 1.00 72.81 181 LEU A N 1
ATOM 1363 C CA . LEU A 1 181 ? 17.618 -5.608 -24.649 1.00 72.81 181 LEU A CA 1
ATOM 1364 C C . LEU A 1 181 ? 16.781 -6.892 -24.681 1.00 72.81 181 LEU A C 1
ATOM 1366 O O . LEU A 1 181 ? 15.830 -7.010 -25.450 1.00 72.81 181 LEU A O 1
ATOM 1370 N N . GLY A 1 182 ? 17.132 -7.874 -23.853 1.00 66.75 182 GLY A N 1
ATOM 1371 C CA . GLY A 1 182 ? 16.333 -9.084 -23.673 1.00 66.75 182 GLY A CA 1
ATOM 1372 C C . GLY A 1 182 ? 15.266 -8.876 -22.601 1.00 66.75 182 GLY A C 1
ATOM 1373 O O . GLY A 1 182 ? 15.569 -9.047 -21.426 1.00 66.75 182 GLY A O 1
ATOM 1374 N N . PHE A 1 183 ? 14.031 -8.553 -22.988 1.00 68.81 183 PHE A N 1
ATOM 1375 C CA . PHE A 1 183 ? 12.897 -8.435 -22.066 1.00 68.81 183 PHE A CA 1
ATOM 1376 C C . PHE A 1 183 ? 12.032 -9.693 -22.117 1.00 68.81 183 PHE A C 1
ATOM 1378 O O . PHE A 1 183 ? 11.498 -10.034 -23.172 1.00 68.81 183 PHE A O 1
ATOM 1385 N N . MET A 1 184 ? 11.886 -10.399 -20.989 1.00 64.69 184 MET A N 1
ATOM 1386 C CA . MET A 1 184 ? 11.048 -11.609 -20.871 1.00 64.69 184 MET A CA 1
ATOM 1387 C C . MET A 1 184 ? 11.290 -12.658 -21.984 1.00 64.69 184 MET A C 1
ATOM 1389 O O . MET A 1 184 ? 10.362 -13.293 -22.477 1.00 64.69 184 MET A O 1
ATOM 1393 N N . GLY A 1 185 ? 12.547 -12.830 -22.411 1.00 65.31 185 GLY A N 1
ATOM 1394 C CA . GLY A 1 185 ? 12.933 -13.766 -23.478 1.00 65.31 185 GLY A CA 1
ATOM 1395 C C . GLY A 1 185 ? 12.776 -13.235 -24.911 1.00 65.31 185 GLY A C 1
ATOM 1396 O O . GLY A 1 185 ? 13.201 -13.907 -25.851 1.00 65.31 185 GLY A O 1
ATOM 1397 N N . VAL A 1 186 ? 12.236 -12.027 -25.099 1.00 73.31 186 VAL A N 1
ATOM 1398 C CA . VAL A 1 186 ? 12.127 -11.339 -26.394 1.00 73.31 186 VAL A CA 1
ATOM 1399 C C . VAL A 1 186 ? 13.238 -10.299 -26.520 1.00 73.31 186 VAL A C 1
ATOM 1401 O O . VAL A 1 186 ? 13.503 -9.537 -25.594 1.00 73.31 186 VAL A O 1
ATOM 1404 N N . ARG A 1 187 ? 13.894 -10.241 -27.683 1.00 76.94 187 ARG A N 1
ATOM 1405 C CA . ARG A 1 187 ? 14.894 -9.207 -27.978 1.00 76.94 187 ARG A CA 1
ATOM 1406 C C . ARG A 1 187 ? 14.193 -7.955 -28.492 1.00 76.94 187 ARG A C 1
ATOM 1408 O O . ARG A 1 187 ? 13.670 -7.948 -29.603 1.00 76.94 187 ARG A O 1
ATOM 1415 N N . LEU A 1 188 ? 14.174 -6.913 -27.673 1.00 75.88 188 LEU A N 1
ATOM 1416 C CA . LEU A 1 188 ? 13.674 -5.591 -28.018 1.00 75.88 188 LEU A CA 1
ATOM 1417 C C . LEU A 1 188 ? 14.849 -4.699 -28.395 1.00 75.88 188 LEU A C 1
ATOM 1419 O O . LEU A 1 188 ? 15.840 -4.613 -27.675 1.00 75.88 188 LEU A O 1
ATOM 1423 N N . ASN A 1 189 ? 14.741 -4.017 -29.529 1.00 77.31 189 ASN A N 1
ATOM 1424 C CA . ASN A 1 189 ? 15.745 -3.044 -29.929 1.00 77.31 189 ASN A CA 1
ATOM 1425 C C . ASN A 1 189 ? 15.322 -1.657 -29.430 1.00 77.31 189 ASN A C 1
ATOM 1427 O O . ASN A 1 189 ? 14.333 -1.110 -29.924 1.00 77.31 189 ASN A O 1
ATOM 1431 N N . ALA A 1 190 ? 16.063 -1.105 -28.469 1.00 73.81 190 ALA A N 1
ATOM 1432 C CA . ALA A 1 190 ? 15.721 0.142 -27.790 1.00 73.81 190 ALA A CA 1
ATOM 1433 C C . ALA A 1 190 ? 15.891 1.391 -28.677 1.00 73.81 190 ALA A C 1
ATOM 1435 O O . ALA A 1 190 ? 15.288 2.424 -28.391 1.00 73.81 190 ALA A O 1
ATOM 1436 N N . THR A 1 191 ? 16.662 1.317 -29.769 1.00 72.62 191 THR A N 1
ATOM 1437 C CA . THR A 1 191 ? 16.830 2.438 -30.712 1.00 72.62 191 THR A CA 1
ATOM 1438 C C . THR A 1 191 ? 15.813 2.413 -31.852 1.00 72.62 191 THR A C 1
ATOM 1440 O O . THR A 1 191 ? 15.593 3.433 -32.504 1.00 72.62 191 THR A O 1
ATOM 1443 N N . ASN A 1 192 ? 15.161 1.272 -32.094 1.00 81.19 192 ASN A N 1
ATOM 1444 C CA . ASN A 1 192 ? 14.212 1.123 -33.191 1.00 81.19 192 ASN A CA 1
ATOM 1445 C C . ASN A 1 192 ? 12.797 1.560 -32.784 1.00 81.19 192 ASN A C 1
ATOM 1447 O O . ASN A 1 192 ? 12.202 0.988 -31.871 1.00 81.19 192 ASN A O 1
ATOM 1451 N N . ILE A 1 193 ? 12.219 2.508 -33.527 1.00 82.56 193 ILE A N 1
ATOM 1452 C CA . ILE A 1 193 ? 10.867 3.040 -33.292 1.00 82.56 193 ILE A CA 1
ATOM 1453 C C . ILE A 1 193 ? 9.775 1.958 -33.336 1.00 82.56 193 ILE A C 1
ATOM 1455 O O . ILE A 1 193 ? 8.759 2.082 -32.657 1.00 82.56 193 ILE A O 1
ATOM 1459 N N . ASN A 1 194 ? 9.995 0.860 -34.065 1.00 84.94 194 ASN A N 1
ATOM 1460 C CA . ASN A 1 194 ? 9.037 -0.244 -34.149 1.00 84.94 194 ASN A CA 1
ATOM 1461 C C . ASN A 1 194 ? 8.857 -0.966 -32.804 1.00 84.94 194 ASN A C 1
ATOM 1463 O O . ASN A 1 194 ? 7.738 -1.354 -32.473 1.00 84.94 194 ASN A O 1
ATOM 1467 N N . SER A 1 195 ? 9.923 -1.102 -32.005 1.00 83.06 195 SER A N 1
ATOM 1468 C CA . SER A 1 195 ? 9.845 -1.688 -30.658 1.00 83.06 195 SER A CA 1
ATOM 1469 C C . SER A 1 195 ? 9.016 -0.802 -29.725 1.00 83.06 195 SER A C 1
ATOM 1471 O O . SER A 1 195 ? 8.200 -1.299 -28.950 1.00 83.06 195 SER A O 1
ATOM 1473 N N . TRP A 1 196 ? 9.172 0.520 -29.852 1.00 83.94 196 TRP A N 1
ATOM 1474 C CA . TRP A 1 196 ? 8.403 1.510 -29.097 1.00 83.94 196 TRP A CA 1
ATOM 1475 C C . TRP A 1 196 ? 6.926 1.510 -29.475 1.00 83.94 196 TRP A C 1
ATOM 1477 O O . TRP A 1 196 ? 6.069 1.493 -28.593 1.00 83.94 196 TRP A O 1
ATOM 1487 N N . LEU A 1 197 ? 6.620 1.476 -30.774 1.00 88.19 197 LEU A N 1
ATOM 1488 C CA . LEU A 1 197 ? 5.244 1.378 -31.261 1.00 88.19 197 LEU A CA 1
ATOM 1489 C C . LEU A 1 197 ? 4.593 0.056 -30.843 1.00 88.19 197 LEU A C 1
ATOM 1491 O O . LEU A 1 197 ? 3.437 0.060 -30.430 1.00 88.19 197 LEU A O 1
ATOM 1495 N N . GLY A 1 198 ? 5.333 -1.057 -30.884 1.00 85.50 198 GLY A N 1
ATOM 1496 C CA . GLY A 1 198 ? 4.859 -2.358 -30.412 1.00 85.50 198 GLY A CA 1
ATOM 1497 C C . GLY A 1 198 ? 4.522 -2.355 -28.919 1.00 85.50 198 GLY A C 1
ATOM 1498 O O . GLY A 1 198 ? 3.420 -2.748 -28.539 1.00 85.50 198 GLY A O 1
ATOM 1499 N N . ALA A 1 199 ? 5.425 -1.849 -28.074 1.00 85.31 199 ALA A N 1
ATOM 1500 C CA . ALA A 1 199 ? 5.186 -1.736 -26.634 1.00 85.31 199 ALA A CA 1
ATOM 1501 C C . ALA A 1 199 ? 4.010 -0.793 -26.317 1.00 85.31 199 ALA A C 1
ATOM 1503 O O . ALA A 1 199 ? 3.144 -1.129 -25.506 1.00 85.31 199 ALA A O 1
ATOM 1504 N N . GLY A 1 200 ? 3.926 0.344 -27.017 1.00 87.81 200 GLY A N 1
ATOM 1505 C CA . GLY A 1 200 ? 2.811 1.283 -26.902 1.00 87.81 200 GLY A CA 1
ATOM 1506 C C . GLY A 1 200 ? 1.472 0.673 -27.324 1.00 87.81 200 GLY A C 1
ATOM 1507 O O . GLY A 1 200 ? 0.467 0.859 -26.641 1.00 87.81 200 GLY A O 1
ATOM 1508 N N . PHE A 1 201 ? 1.447 -0.115 -28.400 1.00 90.06 201 PHE A N 1
ATOM 1509 C CA . PHE A 1 201 ? 0.244 -0.815 -28.849 1.00 90.06 201 PHE A CA 1
ATOM 1510 C C . PHE A 1 201 ? -0.241 -1.844 -27.820 1.00 90.06 201 PHE A C 1
ATOM 1512 O O . PHE A 1 201 ? -1.436 -1.893 -27.518 1.00 90.06 201 PHE A O 1
ATOM 1519 N N . VAL A 1 202 ? 0.675 -2.627 -27.239 1.00 89.19 202 VAL A N 1
ATOM 1520 C CA . VAL A 1 202 ? 0.358 -3.583 -26.164 1.00 89.19 202 VAL A CA 1
ATOM 1521 C C . VAL A 1 202 ? -0.188 -2.855 -24.936 1.00 89.19 202 VAL A C 1
ATOM 1523 O O . VAL A 1 202 ? -1.210 -3.269 -24.390 1.00 89.19 202 VAL A O 1
ATOM 1526 N N . LEU A 1 203 ? 0.431 -1.738 -24.543 1.00 89.06 203 LEU A N 1
ATOM 1527 C CA . LEU A 1 203 ? -0.025 -0.918 -23.423 1.00 89.06 203 LEU A CA 1
ATOM 1528 C C . LEU A 1 203 ? -1.443 -0.376 -23.652 1.00 89.06 203 LEU A C 1
ATOM 1530 O O . LEU A 1 203 ? -2.308 -0.540 -22.795 1.00 89.06 203 LEU A O 1
ATOM 1534 N N . ILE A 1 204 ? -1.702 0.239 -24.809 1.00 91.19 204 ILE A N 1
ATOM 1535 C CA . ILE A 1 204 ? -3.011 0.826 -25.137 1.00 91.19 204 ILE A CA 1
ATOM 1536 C C . ILE A 1 204 ? -4.087 -0.260 -25.216 1.00 91.19 204 ILE A C 1
ATOM 1538 O O . ILE A 1 204 ? -5.174 -0.089 -24.663 1.00 91.19 204 ILE A O 1
ATOM 1542 N N . THR A 1 205 ? -3.781 -1.390 -25.856 1.00 89.62 205 THR A N 1
ATOM 1543 C CA . THR A 1 205 ? -4.712 -2.522 -25.962 1.00 89.62 205 THR A CA 1
ATOM 1544 C C . THR A 1 205 ? -5.020 -3.103 -24.582 1.00 89.62 205 THR A C 1
ATOM 1546 O O . THR A 1 205 ? -6.185 -3.319 -24.253 1.00 89.62 205 THR A O 1
ATOM 1549 N N . GLY A 1 206 ? -3.997 -3.283 -23.741 1.00 86.75 206 GLY A N 1
ATOM 1550 C CA . GLY A 1 206 ? -4.151 -3.747 -22.364 1.00 86.75 206 GLY A CA 1
ATOM 1551 C C . GLY A 1 206 ? -5.001 -2.799 -21.518 1.00 86.75 206 GLY A C 1
ATOM 1552 O O . GLY A 1 206 ? -5.927 -3.247 -20.848 1.00 86.75 206 GLY A O 1
ATOM 1553 N N . LEU A 1 207 ? -4.755 -1.485 -21.595 1.00 88.62 207 LEU A N 1
ATOM 1554 C CA . LEU A 1 207 ? -5.543 -0.470 -20.884 1.00 88.62 207 LEU A CA 1
ATOM 1555 C C . LEU A 1 207 ? -7.000 -0.420 -21.362 1.00 88.62 207 LEU A C 1
ATOM 1557 O O . LEU A 1 207 ? -7.912 -0.327 -20.540 1.00 88.62 207 LEU A O 1
ATOM 1561 N N . GLY A 1 208 ? -7.231 -0.519 -22.674 1.00 89.12 208 GLY A N 1
ATOM 1562 C CA . GLY A 1 208 ? -8.576 -0.559 -23.247 1.00 89.12 208 GLY A CA 1
ATOM 1563 C C . GLY A 1 208 ? -9.371 -1.775 -22.768 1.00 89.12 208 GLY A C 1
ATOM 1564 O O . GLY A 1 208 ? -10.503 -1.635 -22.303 1.00 89.12 208 GLY A O 1
ATOM 1565 N N . LEU A 1 209 ? -8.763 -2.964 -22.812 1.00 88.19 209 LEU A N 1
ATOM 1566 C CA . LEU A 1 209 ? -9.383 -4.195 -22.313 1.00 88.19 209 LEU A CA 1
ATOM 1567 C C . LEU A 1 209 ? -9.586 -4.170 -20.793 1.00 88.19 209 LEU A C 1
ATOM 1569 O O . LEU A 1 209 ? -10.610 -4.653 -20.301 1.00 88.19 209 LEU A O 1
ATOM 1573 N N . PHE A 1 210 ? -8.646 -3.583 -20.051 1.00 88.62 210 PHE A N 1
ATOM 1574 C CA . PHE A 1 210 ? -8.746 -3.431 -18.604 1.00 88.62 210 PHE A CA 1
ATOM 1575 C C . PHE A 1 210 ? -9.942 -2.563 -18.216 1.00 88.62 210 PHE A C 1
ATOM 1577 O O . PHE A 1 210 ? -10.732 -2.969 -17.370 1.00 88.62 210 PHE A O 1
ATOM 1584 N N . GLU A 1 211 ? -10.138 -1.412 -18.863 1.00 89.44 211 GLU A N 1
ATOM 1585 C CA . GLU A 1 211 ? -11.257 -0.520 -18.542 1.00 89.44 211 GLU A CA 1
ATOM 1586 C C . GLU A 1 211 ? -12.618 -1.152 -18.887 1.00 89.44 211 GLU A C 1
ATOM 1588 O O . GLU A 1 211 ? -13.578 -1.013 -18.126 1.00 89.44 211 GLU A O 1
ATOM 1593 N N . LEU A 1 212 ? -12.706 -1.921 -19.977 1.00 87.56 212 LEU A N 1
ATOM 1594 C CA . LEU A 1 212 ? -13.919 -2.678 -20.314 1.00 87.56 212 LEU A CA 1
ATOM 1595 C C . LEU A 1 212 ? -14.232 -3.755 -19.267 1.00 87.56 212 LEU A C 1
ATOM 1597 O O . LEU A 1 212 ? -15.358 -3.833 -18.769 1.00 87.56 212 LEU A O 1
ATOM 1601 N N . THR A 1 213 ? -13.227 -4.548 -18.892 1.00 86.50 213 THR A N 1
ATOM 1602 C CA . THR A 1 213 ? -13.375 -5.620 -17.896 1.00 86.50 213 THR A CA 1
ATOM 1603 C C . THR A 1 213 ? -13.681 -5.047 -16.511 1.00 86.50 213 THR A C 1
ATOM 1605 O O . THR A 1 213 ? -14.511 -5.581 -15.776 1.00 86.50 213 THR A O 1
ATOM 1608 N N . ARG A 1 214 ? -13.076 -3.905 -16.168 1.00 86.38 214 ARG A N 1
ATOM 1609 C CA . ARG A 1 214 ? -13.320 -3.171 -14.922 1.00 86.38 214 ARG A CA 1
ATOM 1610 C C . ARG A 1 214 ? -14.758 -2.708 -14.797 1.00 86.38 214 ARG A C 1
ATOM 1612 O O . ARG A 1 214 ? -15.340 -2.875 -13.730 1.00 86.38 214 ARG A O 1
ATOM 1619 N N . ARG A 1 215 ? -15.350 -2.166 -15.861 1.00 86.94 215 ARG A N 1
ATOM 1620 C CA . ARG A 1 215 ? -16.763 -1.761 -15.844 1.00 86.94 215 ARG A CA 1
ATOM 1621 C C . ARG A 1 215 ? -17.683 -2.945 -15.567 1.00 86.94 215 ARG A C 1
ATOM 1623 O O . ARG A 1 215 ? -18.544 -2.840 -14.703 1.00 86.94 215 ARG A O 1
ATOM 1630 N N . GLN A 1 216 ? -17.451 -4.074 -16.236 1.00 85.06 216 GLN A N 1
ATOM 1631 C CA . GLN A 1 216 ? -18.232 -5.295 -16.020 1.00 85.06 216 GLN A CA 1
ATOM 1632 C C . GLN A 1 216 ? -18.079 -5.832 -14.592 1.00 85.06 216 GLN A C 1
ATOM 1634 O O . GLN A 1 216 ? -19.072 -6.173 -13.950 1.00 85.06 216 GLN A O 1
ATOM 1639 N N . PHE A 1 217 ? -16.849 -5.855 -14.072 1.00 86.06 217 PHE A N 1
ATOM 1640 C CA . PHE A 1 217 ? -16.578 -6.286 -12.704 1.00 86.06 217 PHE A CA 1
ATOM 1641 C C . PHE A 1 217 ? -17.276 -5.395 -11.672 1.00 86.06 217 PHE A C 1
ATOM 1643 O O . PHE A 1 217 ? -17.858 -5.916 -10.729 1.00 86.06 217 PHE A O 1
ATOM 1650 N N . LEU A 1 218 ? -17.261 -4.068 -11.848 1.00 84.06 218 LEU A N 1
ATOM 1651 C CA . LEU A 1 218 ? -17.915 -3.138 -10.919 1.00 84.06 218 LEU A CA 1
ATOM 1652 C C . LEU A 1 218 ? -19.429 -3.365 -10.837 1.00 84.06 218 LEU A C 1
ATOM 1654 O O . LEU A 1 218 ? -19.988 -3.285 -9.745 1.00 84.06 218 LEU A O 1
ATOM 1658 N N . THR A 1 219 ? -20.083 -3.681 -11.957 1.00 85.62 219 THR A N 1
ATOM 1659 C CA . THR A 1 219 ? -21.512 -4.021 -11.969 1.00 85.62 219 THR A CA 1
ATOM 1660 C C . THR A 1 219 ? -21.782 -5.326 -11.218 1.00 85.62 219 THR A C 1
ATOM 1662 O O . THR A 1 219 ? -22.575 -5.322 -10.281 1.00 85.62 219 THR A O 1
ATOM 1665 N N . GLN A 1 220 ? -21.070 -6.411 -11.554 1.00 83.25 220 GLN A N 1
ATOM 1666 C CA . GLN A 1 220 ? -21.223 -7.711 -10.875 1.00 83.25 220 GLN A CA 1
ATOM 1667 C C . GLN A 1 220 ? -20.934 -7.615 -9.373 1.00 83.25 220 GLN A C 1
ATOM 1669 O O . GLN A 1 220 ? -21.618 -8.206 -8.540 1.00 83.25 220 GLN A O 1
ATOM 1674 N N . TRP A 1 221 ? -19.910 -6.842 -9.018 1.00 83.00 221 TRP A N 1
ATOM 1675 C CA . TRP A 1 221 ? -19.542 -6.588 -7.637 1.00 83.00 221 TRP A CA 1
ATOM 1676 C C . TRP A 1 221 ? -20.651 -5.863 -6.865 1.00 83.00 221 TRP A C 1
ATOM 1678 O O . TRP A 1 221 ? -20.953 -6.245 -5.733 1.00 83.00 221 TRP A O 1
ATOM 1688 N N . GLY A 1 222 ? -21.260 -4.838 -7.471 1.00 82.50 222 GLY A N 1
ATOM 1689 C CA . GLY A 1 222 ? -22.374 -4.095 -6.881 1.00 82.50 222 GLY A CA 1
ATOM 1690 C C . GLY A 1 222 ? -23.591 -4.983 -6.622 1.00 82.50 222 GLY A C 1
ATOM 1691 O O . GLY A 1 222 ? -24.116 -4.991 -5.513 1.00 82.50 222 GLY A O 1
ATOM 1692 N N . GLU A 1 223 ? -23.968 -5.812 -7.598 1.00 86.31 223 GLU A N 1
ATOM 1693 C CA . GLU A 1 223 ? -25.090 -6.752 -7.466 1.00 86.31 223 GLU A CA 1
ATOM 1694 C C . GLU A 1 223 ? -24.891 -7.737 -6.302 1.00 86.31 223 GLU A C 1
ATOM 1696 O O . GLU A 1 223 ? -25.795 -7.942 -5.488 1.00 86.31 223 GLU A O 1
ATOM 1701 N N . ILE A 1 224 ? -23.683 -8.297 -6.163 1.00 84.38 224 ILE A N 1
ATOM 1702 C CA . ILE A 1 224 ? -23.345 -9.218 -5.068 1.00 84.38 224 ILE A CA 1
ATOM 1703 C C . ILE A 1 224 ? -23.372 -8.509 -3.710 1.00 84.38 224 ILE A C 1
ATOM 1705 O O . ILE A 1 224 ? -23.820 -9.092 -2.719 1.00 84.38 224 ILE A O 1
ATOM 1709 N N . GLN A 1 225 ? -22.900 -7.261 -3.630 1.00 82.38 225 GLN A N 1
ATOM 1710 C CA . GLN A 1 225 ? -22.961 -6.490 -2.387 1.00 82.38 225 GLN A CA 1
ATOM 1711 C C . GLN A 1 225 ? -24.402 -6.194 -1.965 1.00 82.38 225 GLN A C 1
ATOM 1713 O O . GLN A 1 225 ? -24.729 -6.390 -0.792 1.00 82.38 225 GLN A O 1
ATOM 1718 N N . ASP A 1 226 ? -25.259 -5.798 -2.906 1.00 86.62 226 ASP A N 1
ATOM 1719 C CA . ASP A 1 226 ? -26.678 -5.541 -2.649 1.00 86.62 226 ASP A CA 1
ATOM 1720 C C . ASP A 1 226 ? -27.400 -6.802 -2.155 1.00 86.62 226 ASP A C 1
ATOM 1722 O O . ASP A 1 226 ? -28.240 -6.745 -1.252 1.00 86.62 226 ASP A O 1
ATOM 1726 N N . GLU A 1 227 ? -27.069 -7.963 -2.720 1.00 85.75 227 GLU A N 1
ATOM 1727 C CA . GLU A 1 227 ? -27.625 -9.247 -2.292 1.00 85.75 227 GLU A CA 1
ATOM 1728 C C . GLU A 1 227 ? -27.171 -9.630 -0.877 1.00 85.75 227 GLU A C 1
ATOM 1730 O O . GLU A 1 227 ? -27.996 -10.013 -0.044 1.00 85.75 227 GLU A O 1
ATOM 1735 N N . ILE A 1 228 ? -25.882 -9.454 -0.568 1.00 83.88 228 ILE A N 1
ATOM 1736 C CA . ILE A 1 228 ? -25.339 -9.675 0.779 1.00 83.88 228 ILE A CA 1
ATOM 1737 C C . ILE A 1 228 ? -26.008 -8.740 1.797 1.00 83.88 228 ILE A C 1
ATOM 1739 O O . ILE A 1 228 ? -26.332 -9.169 2.904 1.00 83.88 228 ILE A O 1
ATOM 1743 N N . GLU A 1 229 ? -26.232 -7.469 1.456 1.00 86.50 229 GLU A N 1
ATOM 1744 C CA . GLU A 1 229 ? -26.891 -6.521 2.359 1.00 86.50 229 GLU A CA 1
ATOM 1745 C C . GLU A 1 229 ? -28.351 -6.906 2.634 1.00 86.50 229 GLU A C 1
ATOM 1747 O O . GLU A 1 229 ? -28.796 -6.857 3.785 1.00 86.50 229 GLU A O 1
ATOM 1752 N N . LYS A 1 230 ? -29.089 -7.344 1.606 1.00 87.69 230 LYS A N 1
ATOM 1753 C CA . LYS A 1 230 ? -30.462 -7.849 1.760 1.00 87.69 230 LYS A CA 1
ATOM 1754 C C . LYS A 1 230 ? -30.515 -9.082 2.664 1.00 87.69 230 LYS A C 1
ATOM 1756 O O . LYS A 1 230 ? -31.389 -9.159 3.526 1.00 87.69 230 LYS A O 1
ATOM 1761 N N . GLU A 1 231 ? -29.573 -10.010 2.509 1.00 84.94 231 GLU A N 1
ATOM 1762 C CA . GLU A 1 231 ? -29.487 -11.217 3.339 1.00 84.94 231 GLU A CA 1
ATOM 1763 C C . GLU A 1 231 ? -29.152 -10.889 4.804 1.00 84.94 231 GLU A C 1
ATOM 1765 O O . GLU A 1 231 ? -29.748 -11.459 5.717 1.00 84.94 231 GLU A O 1
ATOM 1770 N N . ILE A 1 232 ? -28.259 -9.923 5.055 1.00 84.75 232 ILE A N 1
ATOM 1771 C CA . ILE A 1 232 ? -27.962 -9.450 6.418 1.00 84.75 232 ILE A CA 1
ATOM 1772 C C . ILE A 1 232 ? -29.214 -8.845 7.063 1.00 84.75 232 ILE A C 1
ATOM 1774 O O . ILE A 1 232 ? -29.585 -9.260 8.159 1.00 84.75 232 ILE A O 1
ATOM 1778 N N . LYS A 1 233 ? -29.909 -7.929 6.372 1.00 86.88 233 LYS A N 1
ATOM 1779 C CA . LYS A 1 233 ? -31.146 -7.312 6.888 1.00 86.88 233 LYS A CA 1
ATOM 1780 C C . LYS A 1 233 ? -32.229 -8.351 7.173 1.00 86.88 233 LYS A C 1
ATOM 1782 O O . LYS A 1 233 ? -32.928 -8.246 8.173 1.00 86.88 233 LYS A O 1
ATOM 1787 N N . ARG A 1 234 ? -32.356 -9.381 6.330 1.00 86.06 234 ARG A N 1
ATOM 1788 C CA . ARG A 1 234 ? -33.301 -10.485 6.551 1.00 86.06 234 ARG A CA 1
ATOM 1789 C C . ARG A 1 234 ? -33.005 -11.245 7.846 1.00 86.06 234 ARG A C 1
ATOM 1791 O O . ARG A 1 234 ? -33.942 -11.595 8.550 1.00 86.06 234 ARG A O 1
ATOM 1798 N N . ARG A 1 235 ? -31.728 -11.489 8.158 1.00 83.62 235 ARG A N 1
ATOM 1799 C CA . ARG A 1 235 ? -31.310 -12.176 9.392 1.00 83.62 235 ARG A CA 1
ATOM 1800 C C . ARG A 1 235 ? -31.488 -11.329 10.647 1.00 83.62 235 ARG A C 1
ATOM 1802 O O . ARG A 1 235 ? -31.693 -11.902 11.702 1.00 83.62 235 ARG A O 1
ATOM 1809 N N . GLU A 1 236 ? -31.404 -10.004 10.543 1.00 84.69 236 GLU A N 1
ATOM 1810 C CA . GLU A 1 236 ? -31.653 -9.093 11.674 1.00 84.69 236 GLU A CA 1
ATOM 1811 C C . GLU A 1 236 ? -33.145 -8.953 12.020 1.00 84.69 236 GLU A C 1
ATOM 1813 O O . GLU A 1 236 ? -33.478 -8.540 13.127 1.00 84.69 236 GLU A O 1
ATOM 1818 N N . LEU A 1 237 ? -34.040 -9.280 11.081 1.00 79.50 237 LEU A N 1
ATOM 1819 C CA . LEU A 1 237 ? -35.495 -9.222 11.262 1.00 79.50 237 LEU A CA 1
ATOM 1820 C C . LEU A 1 237 ? -36.109 -10.522 11.823 1.00 79.50 237 LEU A C 1
ATOM 1822 O O . LEU A 1 237 ? -37.298 -10.518 12.144 1.00 79.50 237 LEU A O 1
ATOM 1826 N N . LEU A 1 238 ? -35.336 -11.612 11.901 1.00 68.00 238 LEU A N 1
ATOM 1827 C CA . LEU A 1 238 ? -35.735 -12.918 12.450 1.00 68.00 238 LEU A CA 1
ATOM 1828 C C . LEU A 1 238 ? -35.238 -13.076 13.890 1.00 68.00 238 LEU A C 1
ATOM 1830 O O . LEU A 1 238 ? -36.007 -13.641 14.698 1.00 68.00 238 LEU A O 1
#

pLDDT: mean 85.05, std 6.91, range [60.25, 96.25]

Secondary structure (DSSP, 8-state):
-TTSHHHHHHHHHHH-HHHHHHTT--HHHHHHHHHHHHHHHHHHHHHHHHHHHS---TTTTSHHHHHHHHHHHHHH-TTSTTHHHHHHHHHHHHHHHHHHH-TTHHHHHHHHHHHHHHH-TTHHHHHHHHHHHHHHTTTHHHHHHHHHHHHHHHHHHHHHHHHHHHHHHHHHH-GGG-SEEEETTEEEETT-HHHHHHHHHHHHHHHHHHHHHHHHHHHHHHHHHHHHHHHHHHHHT-

Foldseek 3Di:
DCPDPLNVLLVVCVVPVVVSVVVVDDSVVSVVVVVVVVVVVVVVVVVVVCVVVVDDDVVCVDPVVVVVLVQLCQQQFVVDPCRSVVSVVVLVVLLVVLVVQAPCSVVVSVVSSVCCVVPPRRHPNVVVVLLVLLVVVVCNVVCVVLVVQLVVLVVQLVLLVVLLVRLVVCVVPVVVVAQWDQHPNDTARSPDVVSNVVSVVSNVSSVVSNVVSVVVSVVVVVVSVVVSVVVVVVVVVD